Protein AF-A0A9Q0GHL1-F1 (afdb_monomer_lite)

Sequence (202 aa):
MAASASSRIIDLGGVCADTGGVSPEESLGACVACTYVVGKILGDRRPHISQIRSQMMGVWYIKGDFRITLKPNNISLYGFELEVDKRKVLKGTPWPVPNMYLCLKGWYPDMILSQDVAARKKRKVREEDIASPSQESARRFHTEIMNTMAVLITVLHDASPIHASAVHAFKMEVEARAQEKVSGNQGDGETGTPLLGSQTGE

Structure (mmCIF, N/CA/C/O backbone):
data_AF-A0A9Q0GHL1-F1
#
_entry.id   AF-A0A9Q0GHL1-F1
#
loop_
_atom_site.group_PDB
_atom_site.id
_atom_site.type_symbol
_atom_site.label_atom_id
_atom_site.label_alt_id
_atom_site.label_comp_id
_atom_site.label_asym_id
_atom_site.label_entity_id
_atom_site.label_seq_id
_atom_site.pdbx_PDB_ins_code
_atom_site.Cartn_x
_atom_site.Cartn_y
_atom_site.Cartn_z
_atom_site.occupancy
_atom_site.B_iso_or_equiv
_atom_site.auth_seq_id
_atom_site.auth_comp_id
_atom_site.auth_asym_id
_atom_site.auth_atom_id
_atom_site.pdbx_PDB_model_num
ATOM 1 N N . MET A 1 1 ? 41.676 8.322 9.230 1.00 39.41 1 MET A N 1
ATOM 2 C CA . MET A 1 1 ? 40.474 9.163 9.427 1.00 39.41 1 MET A CA 1
ATOM 3 C C . MET A 1 1 ? 39.257 8.317 9.077 1.00 39.41 1 MET A C 1
ATOM 5 O O . MET A 1 1 ? 39.011 8.085 7.904 1.00 39.41 1 MET A O 1
ATOM 9 N N . ALA A 1 2 ? 38.590 7.741 10.081 1.00 36.28 2 ALA A N 1
ATOM 10 C CA . ALA A 1 2 ? 37.484 6.804 9.884 1.00 36.28 2 ALA A CA 1
ATOM 11 C C . ALA A 1 2 ? 36.155 7.566 9.770 1.00 36.28 2 ALA A C 1
ATOM 13 O O . ALA A 1 2 ? 35.769 8.287 10.689 1.00 36.28 2 ALA A O 1
ATOM 14 N N . ALA A 1 3 ? 35.470 7.425 8.635 1.00 39.97 3 ALA A N 1
ATOM 15 C CA . ALA A 1 3 ? 34.156 8.009 8.410 1.00 39.97 3 ALA A CA 1
ATOM 16 C C . ALA A 1 3 ? 33.079 7.144 9.086 1.00 39.97 3 ALA A C 1
ATOM 18 O O . ALA A 1 3 ? 32.830 6.006 8.693 1.00 39.97 3 ALA A O 1
ATOM 19 N N . SER A 1 4 ? 32.451 7.707 10.117 1.00 39.34 4 SER A N 1
ATOM 20 C CA . SER A 1 4 ? 31.314 7.134 10.835 1.00 39.34 4 SER A CA 1
ATOM 21 C C . SER A 1 4 ? 30.112 6.967 9.896 1.00 39.34 4 SER A C 1
ATOM 23 O O . SER A 1 4 ? 29.575 7.940 9.358 1.00 39.34 4 SER A O 1
ATOM 25 N N . ALA A 1 5 ? 29.693 5.721 9.668 1.00 40.88 5 ALA A N 1
ATOM 26 C CA . ALA A 1 5 ? 28.523 5.389 8.867 1.00 40.88 5 ALA A CA 1
ATOM 27 C C . ALA A 1 5 ? 27.241 5.715 9.651 1.00 40.88 5 ALA A C 1
ATOM 29 O O . ALA A 1 5 ? 26.705 4.893 10.391 1.00 40.88 5 ALA A O 1
ATOM 30 N N . SER A 1 6 ? 26.745 6.937 9.457 1.00 38.91 6 SER A N 1
ATOM 31 C CA . SER A 1 6 ? 25.438 7.401 9.921 1.00 38.91 6 SER A CA 1
ATOM 32 C C . SER A 1 6 ? 24.325 6.528 9.324 1.00 38.91 6 SER A C 1
ATOM 34 O O . SER A 1 6 ? 23.978 6.625 8.142 1.00 38.91 6 SER A O 1
ATOM 36 N N . SER A 1 7 ? 23.788 5.629 10.149 1.00 34.31 7 SER A N 1
ATOM 37 C CA . SER A 1 7 ? 22.566 4.883 9.874 1.00 34.31 7 SER A CA 1
ATOM 38 C C . SER A 1 7 ? 21.399 5.867 9.964 1.00 34.31 7 SER A C 1
ATOM 40 O O . SER A 1 7 ? 20.933 6.192 11.053 1.00 34.31 7 SER A O 1
ATOM 42 N N . ARG A 1 8 ? 20.965 6.405 8.818 1.00 36.00 8 ARG A N 1
ATOM 43 C CA . ARG A 1 8 ? 19.772 7.256 8.730 1.00 36.00 8 ARG A CA 1
ATOM 44 C C . ARG A 1 8 ? 18.539 6.381 8.918 1.00 36.00 8 ARG A C 1
ATOM 46 O O . ARG A 1 8 ? 17.950 5.911 7.949 1.00 36.00 8 ARG A O 1
ATOM 53 N N . ILE A 1 9 ? 18.170 6.156 10.173 1.00 35.75 9 ILE A N 1
ATOM 54 C CA . ILE A 1 9 ? 16.783 5.872 10.528 1.00 35.75 9 ILE A CA 1
ATOM 55 C C . ILE A 1 9 ? 15.987 7.030 9.926 1.00 35.75 9 ILE A C 1
ATOM 57 O O . ILE A 1 9 ? 16.301 8.194 10.177 1.00 35.75 9 ILE A O 1
ATOM 61 N N . ILE A 1 10 ? 15.041 6.724 9.036 1.00 39.94 10 ILE A N 1
ATOM 62 C CA . ILE A 1 10 ? 14.074 7.720 8.584 1.00 39.94 10 ILE A CA 1
ATOM 63 C C . ILE A 1 10 ? 13.258 8.034 9.827 1.00 39.94 10 ILE A C 1
ATOM 65 O O . ILE A 1 10 ? 12.345 7.290 10.175 1.00 39.94 10 ILE A O 1
ATOM 69 N N . ASP A 1 11 ? 13.663 9.091 10.517 1.00 38.56 11 ASP A N 1
ATOM 70 C CA . ASP A 1 11 ? 12.912 9.679 11.601 1.00 38.56 11 ASP A CA 1
ATOM 71 C C . ASP A 1 11 ? 11.580 10.114 10.985 1.00 38.56 11 ASP A C 1
ATOM 73 O O . ASP A 1 11 ? 11.492 11.109 10.260 1.00 38.56 11 ASP A O 1
ATOM 77 N N . LEU A 1 12 ? 10.539 9.296 11.164 1.00 44.31 12 LEU A N 1
ATOM 78 C CA . LEU A 1 12 ? 9.159 9.669 10.866 1.00 44.31 12 LEU A CA 1
ATOM 79 C C . LEU A 1 12 ? 8.694 10.621 11.972 1.00 44.31 12 LEU A C 1
ATOM 81 O O . LEU A 1 12 ? 7.684 10.362 12.621 1.00 44.31 12 LEU A O 1
ATOM 85 N N . GLY A 1 13 ? 9.472 11.687 12.191 1.00 34.69 13 GLY A N 1
ATOM 86 C CA . GLY A 1 13 ? 9.270 12.739 13.171 1.00 34.69 13 GLY A CA 1
ATOM 87 C C . GLY A 1 13 ? 7.975 13.473 12.874 1.00 34.69 13 GLY A C 1
ATOM 88 O O . GLY A 1 13 ? 7.956 14.553 12.286 1.00 34.69 13 GLY A O 1
ATOM 89 N N . GLY A 1 14 ? 6.868 12.848 13.257 1.00 36.81 14 GLY A N 1
ATOM 90 C CA . GLY A 1 14 ? 5.601 13.503 13.471 1.00 36.81 14 GLY A CA 1
ATOM 91 C C . GLY A 1 14 ? 5.751 14.351 14.719 1.00 36.81 14 GLY A C 1
ATOM 92 O O . GLY A 1 14 ? 5.474 13.889 15.818 1.00 36.81 14 GLY A O 1
ATOM 93 N N . VAL A 1 15 ? 6.212 15.587 14.538 1.00 38.56 15 VAL A N 1
ATOM 94 C CA . VAL A 1 15 ? 5.948 16.662 15.490 1.00 38.56 15 VAL A CA 1
ATOM 95 C C . VAL A 1 15 ? 4.431 16.829 15.499 1.00 38.56 15 VAL A C 1
ATOM 97 O O . VAL A 1 15 ? 3.847 17.394 14.572 1.00 38.56 15 VAL A O 1
ATOM 100 N N . CYS A 1 16 ? 3.780 16.236 16.497 1.00 41.19 16 CYS A N 1
ATOM 101 C CA . CYS A 1 16 ? 2.401 16.548 16.823 1.00 41.19 16 CYS A CA 1
ATOM 102 C C . CYS A 1 16 ? 2.398 18.010 17.264 1.00 41.19 16 CYS A C 1
ATOM 104 O O . CYS A 1 16 ? 2.928 18.342 18.319 1.00 41.19 16 CYS A O 1
ATOM 106 N N . ALA A 1 17 ? 1.891 18.895 16.410 1.00 42.22 17 ALA A N 1
ATOM 107 C CA . ALA A 1 17 ? 1.571 20.242 16.838 1.00 42.22 17 ALA A CA 1
ATOM 108 C C . ALA A 1 17 ? 0.458 20.117 17.882 1.00 42.22 17 ALA A C 1
ATOM 110 O O . ALA A 1 17 ? -0.626 19.628 17.562 1.00 42.22 17 ALA A O 1
ATOM 111 N N . ASP A 1 18 ? 0.764 20.512 19.115 1.00 35.81 18 ASP A N 1
ATOM 112 C CA . ASP A 1 18 ? -0.185 20.660 20.211 1.00 35.81 18 ASP A CA 1
ATOM 113 C C . ASP A 1 18 ? -1.315 21.605 19.787 1.00 35.81 18 ASP A C 1
ATOM 115 O O . ASP A 1 18 ? -1.226 22.829 19.906 1.00 35.81 18 ASP A O 1
ATOM 119 N N . THR A 1 19 ? -2.410 21.053 19.275 1.00 45.91 19 THR A N 1
ATOM 120 C CA . THR A 1 19 ? -3.678 21.775 19.227 1.00 45.91 19 THR A CA 1
ATOM 121 C C . THR A 1 19 ? -4.309 21.696 20.610 1.00 45.91 19 THR A C 1
ATOM 123 O O . THR A 1 19 ? -4.942 20.708 20.964 1.00 45.91 19 THR A O 1
ATOM 126 N N . GLY A 1 20 ? -4.042 22.752 21.378 1.00 49.69 20 GLY A N 1
ATOM 127 C CA . GLY A 1 20 ? -4.686 23.221 22.604 1.00 49.69 20 GLY A CA 1
ATOM 128 C C . GLY A 1 20 ? -5.783 22.374 23.261 1.00 49.69 20 GLY A C 1
ATOM 129 O O . GLY A 1 20 ? -6.891 22.261 22.749 1.00 49.69 20 GLY A O 1
ATOM 130 N N . GLY A 1 21 ? -5.497 21.975 24.504 1.00 51.72 21 GLY A N 1
ATOM 131 C CA . GLY A 1 21 ? -6.424 22.126 25.628 1.00 51.72 21 GLY A CA 1
ATOM 132 C C . GLY A 1 21 ? -7.620 21.180 25.679 1.00 51.72 21 GLY A C 1
ATOM 133 O O . GLY A 1 21 ? -8.757 21.635 25.602 1.00 51.72 21 GLY A O 1
ATOM 134 N N . VAL A 1 22 ? -7.380 19.891 25.927 1.00 50.09 22 VAL A N 1
ATOM 135 C CA . VAL A 1 22 ? -8.410 18.989 26.465 1.00 50.09 22 VAL A CA 1
ATOM 136 C C . VAL A 1 22 ? -7.831 18.212 27.652 1.00 50.09 22 VAL A C 1
ATOM 138 O O . VAL A 1 22 ? -6.679 17.791 27.630 1.00 50.09 22 VAL A O 1
ATOM 141 N N . SER A 1 23 ? -8.646 18.126 28.703 1.00 50.12 23 SER A N 1
ATOM 142 C CA . SER A 1 23 ? -8.366 17.720 30.087 1.00 50.12 23 SER A CA 1
ATOM 143 C C . SER A 1 23 ? -7.479 16.470 30.268 1.00 50.12 23 SER A C 1
ATOM 145 O O . SER A 1 23 ? -7.721 15.465 29.595 1.00 50.12 23 SER A O 1
ATOM 147 N N . PRO A 1 24 ? -6.523 16.470 31.220 1.00 59.66 24 PRO A N 1
ATOM 148 C CA . PRO A 1 24 ? -5.679 15.321 31.525 1.00 59.66 24 PRO A CA 1
ATOM 149 C C . PRO A 1 24 ? -6.277 14.515 32.684 1.00 59.66 24 PRO A C 1
ATOM 151 O O . PRO A 1 24 ? -6.174 14.941 33.829 1.00 59.66 24 PRO A O 1
ATOM 154 N N . GLU A 1 25 ? -6.872 13.348 32.432 1.00 60.25 25 GLU A N 1
ATOM 155 C CA . GLU A 1 25 ? -7.056 12.386 33.536 1.00 60.25 25 GLU A CA 1
ATOM 156 C C . GLU A 1 25 ? -7.001 10.911 33.122 1.00 60.25 25 GLU A C 1
ATOM 158 O O . GLU A 1 25 ? -6.456 10.124 33.881 1.00 60.25 25 GLU A O 1
ATOM 163 N N . GLU A 1 26 ? -7.417 10.501 31.915 1.00 48.19 26 GLU A N 1
ATOM 164 C CA . GLU A 1 26 ? -7.397 9.062 31.557 1.00 48.19 26 GLU A CA 1
ATOM 165 C C . GLU A 1 26 ? -7.016 8.760 30.095 1.00 48.19 26 GLU A C 1
ATOM 167 O O . GLU A 1 26 ? -7.514 7.825 29.468 1.00 48.19 26 GLU A O 1
ATOM 172 N N . SER A 1 27 ? -6.088 9.521 29.508 1.00 48.78 27 SER A N 1
ATOM 173 C CA . SER A 1 27 ? -5.519 9.171 28.201 1.00 48.78 27 SER A CA 1
ATOM 174 C C . SER A 1 27 ? -4.376 8.167 28.372 1.00 48.78 27 SER A C 1
ATOM 176 O O . SER A 1 27 ? -3.200 8.537 28.365 1.00 48.78 27 SER A O 1
ATOM 178 N N . LEU A 1 28 ? -4.724 6.885 28.532 1.00 45.62 28 LEU A N 1
ATOM 179 C CA . LEU A 1 28 ? -3.817 5.763 28.273 1.00 45.62 28 LEU A CA 1
ATOM 180 C C . LEU A 1 28 ? -3.075 6.048 26.966 1.00 45.62 28 LEU A C 1
ATOM 182 O O . LEU A 1 28 ? -3.702 6.148 25.913 1.00 45.62 28 LEU A O 1
ATOM 186 N N . GLY A 1 29 ? -1.758 6.239 27.069 1.00 45.62 29 GLY A N 1
ATOM 187 C CA . GLY A 1 29 ? -0.884 6.661 25.984 1.00 45.62 29 GLY A CA 1
ATOM 188 C C . GLY A 1 29 ? -1.073 5.807 24.736 1.00 45.62 29 GLY A C 1
ATOM 189 O O . GLY A 1 29 ? -0.470 4.744 24.589 1.00 45.62 29 GLY A O 1
ATOM 190 N N . ALA A 1 30 ? -1.918 6.287 23.826 1.00 50.44 30 ALA A N 1
ATOM 191 C CA . ALA A 1 30 ? -2.104 5.700 22.519 1.00 50.44 30 ALA A CA 1
ATOM 192 C C . ALA A 1 30 ? -0.803 5.927 21.754 1.00 50.44 30 ALA A C 1
ATOM 194 O O . ALA A 1 30 ? -0.500 7.027 21.296 1.00 50.44 30 ALA A O 1
ATOM 195 N N . CYS A 1 31 ? 0.015 4.880 21.692 1.00 51.72 31 CYS A N 1
ATOM 196 C CA . CYS A 1 31 ? 1.285 4.900 20.994 1.00 51.72 31 CYS A CA 1
ATOM 197 C C . CYS A 1 31 ? 1.042 5.381 19.553 1.00 51.72 31 CYS A C 1
ATOM 199 O O . CYS A 1 31 ? 0.327 4.732 18.788 1.00 51.72 31 CYS A O 1
ATOM 201 N N . VAL A 1 32 ? 1.630 6.521 19.180 1.00 56.66 32 VAL A N 1
ATOM 202 C CA . VAL A 1 32 ? 1.482 7.175 17.861 1.00 56.66 32 VAL A CA 1
ATOM 203 C C . VAL A 1 32 ? 1.848 6.228 16.700 1.00 56.66 32 VAL A C 1
ATOM 205 O O . VAL A 1 32 ? 1.397 6.394 15.569 1.00 56.66 32 VAL A O 1
ATOM 208 N N . ALA A 1 33 ? 2.595 5.157 16.982 1.00 56.19 33 ALA A N 1
ATOM 209 C CA . ALA A 1 33 ? 2.898 4.081 16.042 1.00 56.19 33 ALA A CA 1
ATOM 210 C C . ALA A 1 33 ? 1.662 3.278 15.568 1.00 56.19 33 ALA A C 1
ATOM 212 O O . ALA A 1 33 ? 1.723 2.610 14.534 1.00 56.19 33 ALA A O 1
ATOM 213 N N . CYS A 1 34 ? 0.527 3.342 16.274 1.00 61.94 34 CYS A N 1
ATOM 214 C CA . CYS A 1 34 ? -0.634 2.488 16.019 1.00 61.94 34 CYS A CA 1
ATOM 215 C C . CYS A 1 34 ? -1.535 2.947 14.865 1.00 61.94 34 CYS A C 1
ATOM 217 O O . CYS A 1 34 ? -2.443 2.201 14.492 1.00 61.94 34 CYS A O 1
ATOM 219 N N . THR A 1 35 ? -1.313 4.109 14.248 1.00 85.44 35 THR A N 1
ATOM 220 C CA . THR A 1 35 ? -2.234 4.640 13.223 1.00 85.44 35 THR A CA 1
ATOM 221 C C . THR A 1 35 ? -1.738 4.511 11.785 1.00 85.44 35 THR A C 1
ATOM 223 O O . THR A 1 35 ? -2.442 4.896 10.851 1.00 85.44 35 THR A O 1
ATOM 226 N N . TYR A 1 36 ? -0.573 3.896 11.574 1.00 92.81 36 TYR A N 1
ATOM 227 C CA . TYR A 1 36 ? -0.019 3.712 10.236 1.00 92.81 36 TYR A CA 1
ATOM 228 C C . TYR A 1 36 ? -0.428 2.385 9.587 1.00 92.81 36 TYR A C 1
ATOM 230 O O . TYR A 1 36 ? -0.638 1.351 10.239 1.00 92.81 36 TYR A O 1
ATOM 238 N N . VAL A 1 37 ? -0.533 2.434 8.262 1.00 94.75 37 VAL A N 1
ATOM 239 C CA . VAL A 1 37 ? -0.845 1.321 7.366 1.00 94.75 37 VAL A CA 1
ATOM 240 C C . VAL A 1 37 ? 0.073 1.408 6.152 1.00 94.75 37 VAL A C 1
ATOM 242 O O . VAL A 1 37 ? 0.242 2.477 5.568 1.00 94.75 37 VAL A O 1
ATOM 245 N N . VAL A 1 38 ? 0.656 0.283 5.747 1.00 95.00 38 VAL A N 1
ATOM 246 C CA . VAL A 1 38 ? 1.433 0.186 4.507 1.00 95.00 38 VAL A CA 1
ATOM 247 C C . VAL A 1 38 ? 0.532 -0.326 3.398 1.00 95.00 38 VAL A C 1
ATOM 249 O O . VAL A 1 38 ? -0.133 -1.347 3.553 1.00 95.00 38 VAL A O 1
ATOM 252 N N . GLY A 1 39 ? 0.544 0.358 2.262 1.00 95.19 39 GLY A N 1
ATOM 253 C CA . GLY A 1 39 ? -0.088 -0.086 1.034 1.00 95.19 39 GLY A CA 1
ATOM 254 C C . GLY A 1 39 ? 0.915 -0.464 -0.041 1.00 95.19 39 GLY A C 1
ATOM 255 O O . GLY A 1 39 ? 1.903 0.239 -0.258 1.00 95.19 39 GLY A O 1
ATOM 256 N N . LYS A 1 40 ? 0.632 -1.551 -0.754 1.00 94.94 40 LYS A N 1
ATOM 257 C CA . LYS A 1 40 ? 1.305 -1.924 -1.996 1.00 94.94 40 LYS A CA 1
ATOM 258 C C . LYS A 1 40 ? 0.315 -1.802 -3.145 1.00 94.94 40 LYS A C 1
ATOM 260 O O . LYS A 1 40 ? -0.769 -2.380 -3.100 1.00 94.94 40 LYS A O 1
ATOM 265 N N . ILE A 1 41 ? 0.712 -1.052 -4.163 1.00 94.62 41 ILE A N 1
ATOM 266 C CA . ILE A 1 41 ? -0.082 -0.842 -5.368 1.00 94.62 41 ILE A CA 1
ATOM 267 C C . ILE A 1 41 ? 0.330 -1.905 -6.381 1.00 94.62 41 ILE A C 1
ATOM 269 O O . ILE A 1 41 ? 1.508 -2.042 -6.718 1.00 94.62 41 ILE A O 1
ATOM 273 N N . LEU A 1 42 ? -0.648 -2.687 -6.819 1.00 94.56 42 LEU A N 1
ATOM 274 C CA . LEU A 1 42 ? -0.508 -3.720 -7.830 1.00 94.56 42 LEU A CA 1
ATOM 275 C C . LEU A 1 42 ? -0.926 -3.127 -9.176 1.00 94.56 42 LEU A C 1
ATOM 277 O O . LEU A 1 42 ? -2.108 -2.881 -9.420 1.00 94.56 42 LEU A O 1
ATOM 281 N N . GLY A 1 43 ? 0.070 -2.859 -10.014 1.00 92.44 43 GLY A N 1
ATOM 282 C CA . GLY A 1 43 ? -0.083 -2.330 -11.363 1.00 92.44 43 GLY A CA 1
ATOM 283 C C . GLY A 1 43 ? 1.241 -1.796 -11.906 1.00 92.44 43 GLY A C 1
ATOM 284 O O . GLY A 1 43 ? 2.171 -1.526 -11.141 1.00 92.44 43 GLY A O 1
ATOM 285 N N . ASP A 1 44 ? 1.310 -1.632 -13.226 1.00 88.69 44 ASP A N 1
ATOM 286 C CA . ASP A 1 44 ? 2.537 -1.213 -13.920 1.00 88.69 44 ASP A CA 1
ATOM 287 C C . ASP A 1 44 ? 2.771 0.299 -13.852 1.00 88.69 44 ASP A C 1
ATOM 289 O O . ASP A 1 44 ? 3.891 0.787 -14.012 1.00 88.69 44 ASP A O 1
ATOM 293 N N . ARG A 1 45 ? 1.708 1.070 -13.607 1.00 89.06 45 ARG A N 1
ATOM 294 C CA . ARG A 1 45 ? 1.763 2.532 -13.575 1.00 89.06 45 ARG A CA 1
ATOM 295 C C . ARG A 1 45 ? 1.963 3.042 -12.158 1.00 89.06 45 ARG A C 1
ATOM 297 O O . ARG A 1 45 ? 1.428 2.497 -11.198 1.00 89.06 45 ARG A O 1
ATOM 304 N N . ARG A 1 46 ? 2.694 4.152 -12.040 1.00 88.06 46 ARG A N 1
ATOM 305 C CA . ARG A 1 46 ? 2.838 4.882 -10.781 1.00 88.06 46 ARG A CA 1
ATOM 306 C C . ARG A 1 46 ? 1.643 5.831 -10.612 1.00 88.06 46 ARG A C 1
ATOM 308 O O . ARG A 1 46 ? 1.524 6.775 -11.393 1.00 88.06 46 ARG A O 1
ATOM 315 N N . PRO A 1 47 ? 0.762 5.614 -9.627 1.00 87.88 47 PRO A N 1
ATOM 316 C CA . PRO A 1 47 ? -0.394 6.480 -9.428 1.00 87.88 47 PRO A CA 1
ATOM 317 C C . PRO A 1 47 ? -0.005 7.861 -8.903 1.00 87.88 47 PRO A C 1
ATOM 319 O O . PRO A 1 47 ? 0.933 8.017 -8.116 1.00 87.88 47 PRO A O 1
ATOM 322 N N . HIS A 1 48 ? -0.783 8.865 -9.303 1.00 91.62 48 HIS A N 1
ATOM 323 C CA . HIS A 1 48 ? -0.654 10.224 -8.797 1.00 91.62 48 HIS A CA 1
ATOM 324 C C . HIS A 1 48 ? -1.288 10.337 -7.400 1.00 91.62 48 HIS A C 1
ATOM 326 O O . HIS A 1 48 ? -2.421 9.899 -7.195 1.00 91.62 48 HIS A O 1
ATOM 332 N N . ILE A 1 49 ? -0.598 10.965 -6.439 1.00 91.69 49 ILE A N 1
ATOM 333 C CA . ILE A 1 49 ? -1.058 11.063 -5.035 1.00 91.69 49 ILE A CA 1
ATOM 334 C C . ILE A 1 49 ? -2.455 11.671 -4.944 1.00 91.69 49 ILE A C 1
ATOM 336 O O . ILE A 1 49 ? -3.310 11.138 -4.243 1.00 91.69 49 ILE A O 1
ATOM 340 N N . SER A 1 50 ? -2.702 12.757 -5.681 1.00 91.94 50 SER A N 1
ATOM 341 C CA . SER A 1 50 ? -3.995 13.446 -5.660 1.00 91.94 50 SER A CA 1
ATOM 342 C C . SER A 1 50 ? -5.143 12.550 -6.128 1.00 91.94 50 SER A C 1
ATOM 344 O O . SER A 1 50 ? -6.239 12.644 -5.585 1.00 91.94 50 SER A O 1
ATOM 346 N N . GLN A 1 51 ? -4.888 11.645 -7.083 1.00 90.31 51 GLN A N 1
ATOM 347 C CA . GLN A 1 51 ? -5.897 10.700 -7.567 1.00 90.31 51 GLN A CA 1
ATOM 348 C C . GLN A 1 51 ? -6.218 9.650 -6.504 1.00 90.31 51 GLN A C 1
ATOM 350 O O . GLN A 1 51 ? -7.390 9.424 -6.218 1.00 90.31 51 GLN A O 1
ATOM 355 N N . ILE A 1 52 ? -5.191 9.070 -5.868 1.00 92.25 52 ILE A N 1
ATOM 356 C CA . ILE A 1 52 ? -5.388 8.132 -4.754 1.00 92.25 52 ILE A CA 1
ATOM 357 C C . ILE A 1 52 ? -6.159 8.826 -3.634 1.00 92.25 52 ILE A C 1
ATOM 359 O O . ILE A 1 52 ? -7.156 8.293 -3.168 1.00 92.25 52 ILE A O 1
ATOM 363 N N . ARG A 1 53 ? -5.733 10.023 -3.212 1.00 92.88 53 ARG A N 1
ATOM 364 C CA . ARG A 1 53 ? -6.381 10.753 -2.115 1.00 92.88 53 ARG A CA 1
ATOM 365 C C . ARG A 1 53 ? -7.856 11.009 -2.418 1.00 92.88 53 ARG A C 1
ATOM 367 O O . ARG A 1 53 ? -8.699 10.647 -1.606 1.00 92.88 53 ARG A O 1
ATOM 374 N N . SER A 1 54 ? -8.162 11.575 -3.587 1.00 91.62 54 SER A N 1
ATOM 375 C CA . SER A 1 54 ? -9.536 11.898 -3.988 1.00 91.62 54 SER A CA 1
ATOM 376 C C . SER A 1 54 ? -10.431 10.656 -4.042 1.00 91.62 54 SER A C 1
ATOM 378 O O . SER A 1 54 ? -11.532 10.669 -3.497 1.00 91.62 54 SER A O 1
ATOM 380 N N . GLN A 1 55 ? -9.945 9.557 -4.622 1.00 89.94 55 GLN A N 1
ATOM 381 C CA . GLN A 1 55 ? -10.722 8.320 -4.716 1.00 89.94 55 GLN A CA 1
ATOM 382 C C . GLN A 1 55 ? -10.904 7.643 -3.363 1.00 89.94 55 GLN A C 1
ATOM 384 O O . GLN A 1 55 ? -12.012 7.241 -3.021 1.00 89.94 55 GLN A O 1
ATOM 389 N N . MET A 1 56 ? -9.835 7.533 -2.574 1.00 91.81 56 MET A N 1
ATOM 390 C CA . MET A 1 56 ? -9.900 6.874 -1.274 1.00 91.81 56 MET A CA 1
ATOM 391 C C . MET A 1 56 ? -10.786 7.654 -0.296 1.00 91.81 56 MET A C 1
ATOM 393 O O . MET A 1 56 ? -11.498 7.029 0.480 1.00 91.81 56 MET A O 1
ATOM 397 N N . MET A 1 57 ? -10.834 8.991 -0.372 1.00 90.69 57 MET A N 1
ATOM 398 C CA . MET A 1 57 ? -11.799 9.783 0.405 1.00 90.69 57 MET A CA 1
ATOM 399 C C . MET A 1 57 ? -13.251 9.403 0.08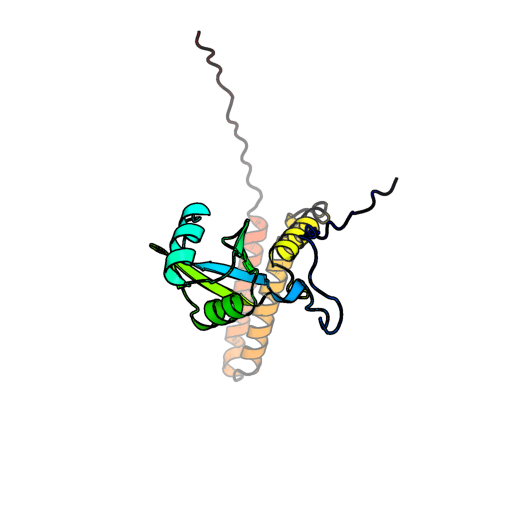8 1.00 90.69 57 MET A C 1
ATOM 401 O O . MET A 1 57 ? -14.049 9.239 1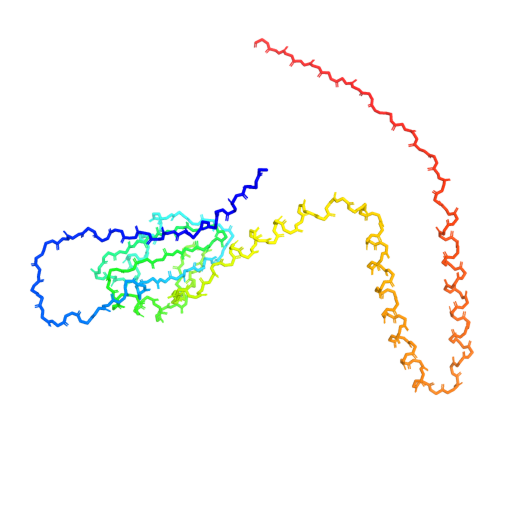.010 1.00 90.69 57 MET A O 1
ATOM 405 N N . GLY A 1 58 ? -13.584 9.218 -1.194 1.00 90.31 58 GLY A N 1
ATOM 406 C CA . GLY A 1 58 ? -14.931 8.819 -1.611 1.00 90.31 58 GLY A CA 1
ATOM 407 C C . GLY A 1 58 ? -15.277 7.371 -1.253 1.00 90.31 58 GLY A C 1
ATOM 408 O O . GLY A 1 58 ? -16.410 7.088 -0.881 1.00 90.31 58 GLY A O 1
ATOM 409 N N . VAL A 1 59 ? -14.306 6.459 -1.338 1.00 93.56 59 VAL A N 1
ATOM 410 C CA . VAL A 1 59 ? -14.534 5.017 -1.147 1.00 93.56 59 VAL A CA 1
ATOM 411 C C . VAL A 1 59 ? -14.488 4.608 0.327 1.00 93.56 59 VAL A C 1
ATOM 413 O O . VAL A 1 59 ? -15.275 3.774 0.769 1.00 93.56 59 VAL A O 1
ATOM 416 N N . TRP A 1 60 ? -13.566 5.163 1.113 1.00 95.00 60 TRP A N 1
ATOM 417 C CA . TRP A 1 60 ? -13.372 4.740 2.501 1.00 95.00 60 TRP A CA 1
ATOM 418 C C . TRP A 1 60 ? -14.362 5.384 3.470 1.00 95.00 60 TRP A C 1
ATOM 420 O O . TRP A 1 60 ? -14.592 4.831 4.552 1.00 95.00 60 TRP A O 1
ATOM 430 N N . TYR A 1 61 ? -14.981 6.511 3.093 1.00 94.19 61 TYR A N 1
ATOM 431 C CA . TYR A 1 61 ? -15.857 7.307 3.961 1.00 94.19 61 TYR A CA 1
ATOM 432 C C . TYR A 1 61 ? -15.226 7.489 5.353 1.00 94.19 61 TYR A C 1
ATOM 434 O O . TYR A 1 61 ? -15.788 7.048 6.364 1.00 94.19 61 TYR A O 1
ATOM 442 N N . ILE A 1 62 ? -13.995 8.003 5.366 1.00 94.00 62 ILE A N 1
ATOM 443 C CA . ILE A 1 62 ? -13.237 8.295 6.587 1.00 94.00 62 ILE A CA 1
ATOM 444 C C . ILE A 1 62 ? -13.859 9.483 7.321 1.00 94.00 62 ILE A C 1
ATOM 446 O O . ILE A 1 62 ? -14.447 10.361 6.688 1.00 94.00 62 ILE A O 1
ATOM 450 N N . LYS A 1 63 ? -13.754 9.491 8.650 1.00 93.38 63 LYS A N 1
ATOM 451 C CA . LYS A 1 63 ? -14.258 10.587 9.485 1.00 93.38 63 LYS A CA 1
ATOM 452 C C . LYS A 1 63 ? -13.178 11.625 9.780 1.00 93.38 63 LYS A C 1
ATOM 454 O O . LYS A 1 63 ? -13.494 12.808 9.816 1.00 93.38 63 LYS A O 1
ATOM 459 N N . GLY A 1 64 ? -11.946 11.177 10.013 1.00 91.19 64 GLY A N 1
ATOM 460 C CA . GLY A 1 64 ? -10.790 12.043 10.251 1.00 91.19 64 GLY A CA 1
ATOM 461 C C . GLY A 1 64 ? -10.002 12.347 8.979 1.00 91.19 64 GLY A C 1
ATOM 462 O O . GLY A 1 64 ? -10.322 11.850 7.893 1.00 91.19 64 GLY A O 1
ATOM 463 N N . ASP A 1 65 ? -8.936 13.135 9.120 1.00 90.31 65 ASP A N 1
ATOM 464 C CA . ASP A 1 65 ? -7.965 13.314 8.044 1.00 90.31 65 ASP A CA 1
ATOM 465 C C . ASP A 1 65 ? -6.984 12.127 7.989 1.00 90.31 65 ASP A C 1
ATOM 467 O O . ASP A 1 65 ? -6.839 11.310 8.909 1.00 90.31 65 ASP A O 1
ATOM 471 N N . PHE A 1 66 ? -6.294 12.007 6.863 1.00 93.38 66 PHE A N 1
ATOM 472 C CA . PHE A 1 66 ? -5.236 11.030 6.676 1.00 93.38 66 PHE A CA 1
ATOM 473 C C . PHE A 1 66 ? -4.136 11.582 5.774 1.00 93.38 66 PHE A C 1
ATOM 475 O O . PHE A 1 66 ? -4.355 12.397 4.873 1.00 93.38 66 PHE A O 1
ATOM 482 N N . ARG A 1 67 ? -2.915 11.104 5.993 1.00 93.06 67 ARG A N 1
ATOM 483 C CA . ARG A 1 67 ? -1.722 11.496 5.239 1.00 93.06 67 ARG A CA 1
ATOM 484 C C . ARG A 1 67 ? -1.251 10.334 4.380 1.00 93.06 67 ARG A C 1
ATOM 486 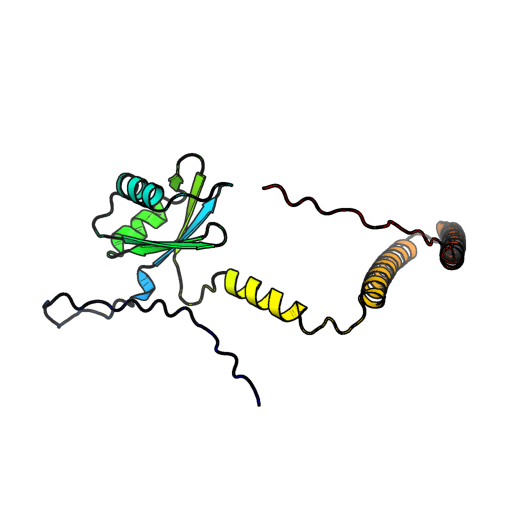O O . ARG A 1 67 ? -1.230 9.195 4.835 1.00 93.06 67 ARG A O 1
ATOM 493 N N . ILE A 1 68 ? -0.844 10.633 3.148 1.00 94.88 68 ILE A N 1
ATOM 494 C CA . ILE A 1 68 ? -0.279 9.651 2.217 1.00 94.88 68 ILE A CA 1
ATOM 495 C C . ILE A 1 68 ? 1.173 10.029 1.948 1.00 94.88 68 ILE A C 1
ATOM 497 O O . ILE A 1 68 ? 1.462 11.139 1.509 1.00 94.88 68 ILE A O 1
ATOM 501 N N . THR A 1 69 ? 2.092 9.095 2.165 1.00 92.19 69 THR A N 1
ATOM 502 C CA . THR A 1 69 ? 3.500 9.238 1.792 1.00 92.19 69 THR A CA 1
ATOM 503 C C . THR A 1 69 ? 3.860 8.154 0.789 1.00 92.19 69 THR A C 1
ATOM 505 O O . THR A 1 69 ? 3.897 6.971 1.128 1.00 92.19 69 THR A O 1
ATOM 508 N N . LEU A 1 70 ? 4.144 8.539 -0.457 1.00 91.06 70 LEU A N 1
ATOM 509 C CA . LEU A 1 70 ? 4.645 7.589 -1.448 1.00 91.06 70 LEU A CA 1
ATOM 510 C C . LEU A 1 70 ? 6.103 7.240 -1.171 1.00 91.06 70 LEU A C 1
ATOM 512 O O . LEU A 1 70 ? 6.939 8.105 -0.909 1.00 91.06 70 LEU A O 1
ATOM 516 N N . LYS A 1 71 ? 6.409 5.955 -1.299 1.00 90.31 71 LYS A N 1
ATOM 517 C CA . LYS A 1 71 ? 7.760 5.411 -1.310 1.00 90.31 71 LYS A CA 1
ATOM 518 C C . LYS A 1 71 ? 8.049 4.831 -2.706 1.00 90.31 71 LYS A C 1
ATOM 520 O O . LYS A 1 71 ? 7.138 4.685 -3.526 1.00 90.31 71 LYS A O 1
ATOM 525 N N . PRO A 1 72 ? 9.317 4.531 -3.027 1.00 86.69 72 PRO A N 1
ATOM 526 C CA . PRO A 1 72 ? 9.659 3.799 -4.246 1.00 86.69 72 PRO A CA 1
ATOM 527 C C . PRO A 1 72 ? 8.951 2.430 -4.336 1.00 86.69 72 PRO A C 1
ATOM 529 O O . PRO A 1 72 ? 8.375 1.947 -3.360 1.00 86.69 72 PRO A O 1
ATOM 532 N N . ASN A 1 73 ? 9.017 1.779 -5.499 1.00 87.94 73 ASN A N 1
ATOM 533 C CA . ASN A 1 73 ? 8.509 0.415 -5.726 1.00 87.94 73 ASN A CA 1
ATOM 534 C C . ASN A 1 73 ? 7.003 0.237 -5.457 1.00 87.94 73 ASN A C 1
ATOM 536 O O . ASN A 1 73 ? 6.586 -0.811 -4.966 1.00 87.94 73 ASN A O 1
ATOM 540 N N . ASN A 1 74 ? 6.194 1.259 -5.757 1.00 91.19 74 ASN A N 1
ATOM 541 C CA . ASN A 1 74 ? 4.736 1.221 -5.592 1.00 91.19 74 ASN A CA 1
ATOM 542 C C . ASN A 1 74 ? 4.286 0.924 -4.147 1.00 91.19 74 ASN A C 1
ATOM 544 O O . ASN A 1 74 ? 3.201 0.389 -3.915 1.00 91.19 74 ASN A O 1
ATOM 548 N N . ILE A 1 75 ? 5.124 1.283 -3.169 1.00 92.31 75 ILE A N 1
ATOM 549 C CA . ILE A 1 75 ? 4.798 1.232 -1.745 1.00 92.31 75 ILE A CA 1
ATOM 550 C C . ILE A 1 75 ? 4.315 2.615 -1.309 1.00 92.31 75 ILE A C 1
ATOM 552 O O . ILE A 1 75 ? 4.849 3.646 -1.713 1.00 92.31 75 ILE A O 1
ATOM 556 N N . SER A 1 76 ? 3.305 2.643 -0.458 1.00 93.19 76 SER A N 1
ATOM 557 C CA . SER A 1 76 ? 2.702 3.852 0.093 1.00 93.19 76 SER A CA 1
ATOM 558 C C . SER A 1 76 ? 2.478 3.666 1.589 1.00 93.19 76 SER A C 1
ATOM 560 O O . SER A 1 76 ? 2.196 2.561 2.045 1.00 93.19 76 SER A O 1
ATOM 562 N N . LEU A 1 77 ? 2.659 4.728 2.366 1.00 93.50 77 LEU A N 1
ATOM 563 C CA . LEU A 1 77 ? 2.370 4.753 3.794 1.00 93.50 77 LEU A CA 1
ATOM 564 C C . LEU A 1 77 ? 1.166 5.663 4.022 1.00 93.50 77 LEU A C 1
ATOM 566 O O . LEU A 1 77 ? 1.142 6.790 3.524 1.00 93.50 77 LEU A O 1
ATOM 570 N N . TYR A 1 78 ? 0.188 5.167 4.766 1.00 95.25 78 TYR A N 1
ATOM 571 C CA . TYR A 1 78 ? -1.031 5.876 5.125 1.00 95.25 78 TYR A CA 1
ATOM 572 C C . TYR A 1 78 ? -1.033 6.091 6.633 1.00 95.25 78 TYR A C 1
ATOM 574 O O . TYR A 1 78 ? -0.993 5.119 7.386 1.00 95.25 78 TYR A O 1
ATOM 582 N N . GLY A 1 79 ? -1.043 7.348 7.066 1.00 94.25 79 GLY A N 1
ATOM 583 C CA . GLY A 1 79 ? -1.217 7.723 8.468 1.00 94.25 79 GLY A CA 1
ATOM 584 C C . GLY A 1 79 ? -2.643 8.196 8.689 1.00 94.25 79 GLY A C 1
ATOM 585 O O . GLY A 1 79 ? -3.064 9.143 8.030 1.00 94.25 79 GLY A O 1
ATOM 586 N N . PHE A 1 80 ? -3.376 7.533 9.577 1.00 94.19 80 PHE A N 1
ATOM 587 C CA . PHE A 1 80 ? -4.743 7.909 9.932 1.00 94.19 80 PHE A CA 1
ATOM 588 C C . PHE A 1 80 ? -4.751 8.742 11.213 1.00 94.19 80 PHE A C 1
ATOM 590 O O . PHE A 1 80 ? -3.968 8.488 12.124 1.00 94.19 80 PHE A O 1
ATOM 597 N N . GLU A 1 81 ? -5.650 9.717 11.297 1.00 91.81 81 GLU A N 1
ATOM 598 C CA . GLU A 1 81 ? -5.908 10.429 12.551 1.00 91.81 81 GLU A CA 1
ATOM 599 C C . GLU A 1 81 ? -6.676 9.542 13.543 1.00 91.81 81 GLU A C 1
ATOM 601 O O . GLU A 1 81 ? -6.330 9.463 14.719 1.00 91.81 81 GLU A O 1
ATOM 606 N N . LEU A 1 82 ? -7.678 8.804 13.052 1.00 91.44 82 LEU A N 1
ATOM 607 C CA . LEU A 1 82 ? -8.555 7.972 13.872 1.00 91.44 82 LEU A CA 1
ATOM 608 C C . LEU A 1 82 ? -8.312 6.474 13.643 1.00 91.44 82 LEU A C 1
ATOM 610 O O . LEU A 1 82 ? -8.328 5.975 12.514 1.00 91.44 82 LEU A O 1
ATOM 614 N N . GLU A 1 83 ? -8.184 5.706 14.727 1.00 91.62 83 GLU A N 1
ATOM 615 C CA . GLU A 1 83 ? -7.991 4.249 14.650 1.00 91.62 83 GLU A CA 1
ATOM 616 C C . GLU A 1 83 ? -9.209 3.523 14.043 1.00 91.62 83 GLU A C 1
ATOM 618 O O . GLU A 1 83 ? -9.072 2.505 13.357 1.00 91.62 83 GLU A O 1
ATOM 623 N N . VAL A 1 84 ? -10.419 4.059 14.251 1.00 93.50 84 VAL A N 1
ATOM 624 C CA . VAL A 1 84 ? -11.653 3.511 13.665 1.00 93.50 84 VAL A CA 1
ATOM 625 C C . VAL A 1 84 ? -11.608 3.512 12.137 1.00 93.50 84 VAL A C 1
ATOM 627 O O . VAL A 1 84 ? -12.023 2.528 11.520 1.00 93.50 84 VAL A O 1
ATOM 630 N N . ASP A 1 85 ? -11.029 4.555 11.540 1.00 95.00 85 ASP A N 1
ATOM 631 C CA . ASP A 1 85 ? -10.870 4.676 10.093 1.00 95.00 85 ASP A CA 1
ATOM 632 C C . ASP A 1 85 ? -9.822 3.682 9.591 1.00 95.00 85 ASP A C 1
ATOM 634 O O . ASP A 1 85 ? -10.099 2.917 8.666 1.00 95.00 85 ASP A O 1
ATOM 638 N N . LYS A 1 86 ? -8.674 3.570 10.276 1.00 94.88 86 LYS A N 1
ATOM 639 C CA . LYS A 1 86 ? -7.661 2.538 9.987 1.00 94.88 86 LYS A CA 1
ATOM 640 C C . LYS A 1 86 ? -8.271 1.132 9.958 1.00 94.88 86 LYS A C 1
ATOM 642 O O . LYS A 1 86 ? -8.052 0.380 9.005 1.00 94.88 86 LYS A O 1
ATOM 647 N N . ARG A 1 87 ? -9.030 0.751 10.993 1.00 94.62 87 ARG A N 1
ATOM 648 C CA . ARG A 1 87 ? -9.640 -0.590 11.085 1.00 94.62 87 ARG A CA 1
ATOM 649 C C . ARG A 1 87 ? -10.642 -0.836 9.964 1.00 94.62 87 ARG A C 1
ATOM 651 O O . ARG A 1 87 ? -10.669 -1.930 9.405 1.00 94.62 87 ARG A O 1
ATOM 658 N N . LYS A 1 88 ? -11.448 0.169 9.620 1.00 95.44 88 LYS A N 1
ATOM 659 C CA . LYS A 1 88 ? -12.406 0.097 8.511 1.00 95.44 88 LYS A CA 1
ATOM 660 C C . LYS A 1 88 ? -11.694 -0.110 7.174 1.00 95.44 88 LYS A C 1
ATOM 662 O O . LYS A 1 88 ? -12.051 -1.011 6.420 1.00 95.44 88 LYS A O 1
ATOM 667 N N . VAL A 1 89 ? -10.651 0.676 6.924 1.00 95.81 89 VAL A N 1
ATOM 668 C CA . VAL A 1 89 ? -9.865 0.616 5.691 1.00 95.81 89 VAL A CA 1
ATOM 669 C C . VAL A 1 89 ? -9.149 -0.729 5.538 1.00 95.81 89 VAL A C 1
ATOM 671 O O . VAL A 1 89 ? -9.122 -1.288 4.444 1.00 95.81 89 VAL A O 1
ATOM 674 N N . LEU A 1 90 ? -8.616 -1.303 6.619 1.00 95.88 90 LEU A N 1
ATOM 675 C CA . LEU A 1 90 ? -7.964 -2.618 6.574 1.00 95.88 90 LEU A CA 1
ATOM 676 C C . LEU A 1 90 ? -8.938 -3.770 6.271 1.00 95.88 90 LEU A C 1
ATOM 678 O O . LEU A 1 90 ? -8.569 -4.702 5.557 1.00 95.88 90 LEU A O 1
ATOM 682 N N . LYS A 1 91 ? -10.183 -3.699 6.763 1.00 95.56 91 LYS A N 1
ATOM 683 C CA . LYS A 1 91 ? -11.205 -4.739 6.541 1.00 95.56 91 LYS A CA 1
ATOM 684 C C . LYS A 1 91 ? -11.667 -4.851 5.087 1.00 95.56 91 LYS A C 1
ATOM 686 O O . LYS A 1 91 ? -12.065 -5.934 4.682 1.00 95.56 91 LYS A O 1
ATOM 691 N N . GLY A 1 92 ? -11.627 -3.761 4.321 1.00 92.75 92 GLY A N 1
ATOM 692 C CA . GLY A 1 92 ? -12.079 -3.750 2.923 1.00 92.75 92 GLY A CA 1
ATOM 693 C C . GLY A 1 92 ? -10.988 -4.045 1.892 1.00 92.75 92 GLY A C 1
ATOM 694 O O . GLY A 1 92 ? -11.192 -3.805 0.709 1.00 92.75 92 GLY A O 1
ATOM 695 N N . THR A 1 93 ? -9.814 -4.516 2.315 1.00 90.12 93 THR A N 1
ATOM 696 C CA . THR A 1 93 ? -8.724 -4.832 1.384 1.00 90.12 93 THR A CA 1
ATOM 697 C C . THR A 1 93 ? -9.028 -6.098 0.570 1.00 90.12 93 THR A C 1
ATOM 699 O O . THR A 1 93 ? -9.520 -7.070 1.143 1.00 90.12 93 THR A O 1
ATOM 702 N N . PRO A 1 94 ? -8.699 -6.144 -0.739 1.00 95.06 94 PRO A N 1
ATOM 703 C CA . PRO A 1 94 ? -8.046 -5.114 -1.560 1.00 95.06 94 PRO A CA 1
ATOM 704 C C . PRO A 1 94 ? -9.004 -4.024 -2.079 1.00 95.06 94 PRO A C 1
ATOM 706 O O . PRO A 1 94 ? -10.155 -4.296 -2.402 1.00 95.06 94 PRO A O 1
ATOM 709 N N . TRP A 1 95 ? -8.500 -2.795 -2.238 1.00 95.56 95 TRP A N 1
ATOM 710 C CA . TRP A 1 95 ? -9.284 -1.664 -2.751 1.00 95.56 95 TRP A CA 1
ATOM 711 C C . TRP A 1 95 ? -9.056 -1.442 -4.252 1.00 95.56 95 TRP A C 1
ATOM 713 O O . TRP A 1 95 ? -7.897 -1.388 -4.681 1.00 95.56 95 TRP A O 1
ATOM 723 N N . PRO A 1 96 ? -10.118 -1.272 -5.060 1.00 93.50 96 PRO A N 1
ATOM 724 C CA . PRO A 1 96 ? -9.973 -0.951 -6.472 1.00 93.50 96 PRO A CA 1
ATOM 725 C C . PRO A 1 96 ? -9.510 0.500 -6.657 1.00 93.50 96 PRO A C 1
ATOM 727 O O . PRO A 1 96 ? -10.046 1.431 -6.057 1.00 93.50 96 PRO A O 1
ATOM 730 N N . VAL A 1 97 ? -8.519 0.686 -7.523 1.00 91.94 97 VAL A N 1
ATOM 731 C CA . VAL A 1 97 ? -8.051 1.979 -8.045 1.00 91.94 97 VAL A CA 1
ATOM 732 C C . VAL A 1 97 ? -8.150 1.877 -9.576 1.00 91.94 97 VAL A C 1
ATOM 734 O O . VAL A 1 97 ? -7.999 0.780 -10.104 1.00 91.94 97 VAL A O 1
ATOM 737 N N . PRO A 1 98 ? -8.422 2.937 -10.356 1.00 89.94 98 PRO A N 1
ATOM 738 C CA . PRO A 1 98 ? -8.538 2.810 -11.806 1.00 89.94 98 PRO A CA 1
ATOM 739 C C . PRO A 1 98 ? -7.324 2.116 -12.430 1.00 89.94 98 PRO A C 1
ATOM 741 O O . PRO A 1 98 ? -6.203 2.625 -12.372 1.00 89.94 98 PRO A O 1
ATOM 744 N N . ASN A 1 99 ? -7.579 0.948 -13.029 1.00 92.38 99 ASN A N 1
ATOM 745 C CA . ASN A 1 99 ? -6.596 0.046 -13.639 1.00 92.38 99 ASN A CA 1
ATOM 746 C C . ASN A 1 99 ? -5.559 -0.566 -12.674 1.00 92.38 99 ASN A C 1
ATOM 748 O O . ASN A 1 99 ? -4.516 -1.032 -13.126 1.00 92.38 99 ASN A O 1
ATOM 752 N N . MET A 1 100 ? -5.797 -0.536 -11.359 1.00 94.75 100 MET A N 1
ATOM 753 C CA . MET A 1 100 ? -4.853 -0.988 -10.330 1.00 94.75 100 MET A CA 1
ATOM 754 C C . MET A 1 100 ? -5.583 -1.543 -9.096 1.00 94.75 100 MET A C 1
ATOM 756 O O . MET A 1 100 ? -6.761 -1.280 -8.868 1.00 94.75 100 MET A O 1
ATOM 760 N N . TYR A 1 101 ? -4.861 -2.261 -8.240 1.00 95.06 101 TYR A N 1
ATOM 761 C CA . TYR A 1 101 ? -5.374 -2.677 -6.931 1.00 95.06 101 TYR A CA 1
ATOM 762 C C . TYR A 1 101 ? -4.471 -2.180 -5.808 1.00 95.06 101 TYR A C 1
ATOM 764 O O . TYR A 1 101 ? -3.246 -2.208 -5.920 1.00 95.06 101 TYR A O 1
ATOM 772 N N . LEU A 1 102 ? -5.071 -1.735 -4.708 1.00 95.75 102 LEU A N 1
ATOM 773 C CA . LEU A 1 102 ? -4.369 -1.301 -3.508 1.00 95.75 102 LEU A CA 1
ATOM 774 C C . LEU A 1 102 ? -4.552 -2.342 -2.398 1.00 95.75 102 LEU A C 1
ATOM 776 O O . LEU A 1 102 ? -5.633 -2.490 -1.825 1.00 95.75 102 LEU A O 1
ATOM 780 N N . CYS A 1 103 ? -3.473 -3.048 -2.070 1.00 96.38 103 CYS A N 1
ATOM 781 C CA . CYS A 1 103 ? -3.428 -3.980 -0.947 1.00 96.38 103 CYS A CA 1
ATOM 782 C C . CYS A 1 103 ? -2.847 -3.270 0.272 1.00 96.38 103 CYS A C 1
ATOM 784 O O . CYS A 1 103 ? -1.736 -2.749 0.193 1.00 96.38 103 CYS A O 1
ATOM 786 N N . LEU A 1 104 ? -3.563 -3.271 1.395 1.00 95.94 104 LEU A N 1
ATOM 787 C CA . LEU A 1 104 ? -3.113 -2.623 2.626 1.00 95.94 104 LEU A CA 1
ATOM 788 C C . LEU A 1 104 ? -2.810 -3.655 3.711 1.00 95.94 104 LEU A C 1
ATOM 790 O O . LEU A 1 104 ? -3.471 -4.685 3.807 1.00 95.94 104 LEU A O 1
ATOM 794 N N . LYS A 1 105 ? -1.822 -3.356 4.550 1.00 95.19 105 LYS A N 1
ATOM 795 C CA . LYS A 1 105 ? -1.447 -4.144 5.724 1.00 95.19 105 LYS A CA 1
ATOM 796 C C . LYS A 1 105 ? -1.103 -3.203 6.875 1.00 95.19 105 LYS A C 1
ATOM 798 O O . LYS A 1 105 ? -0.537 -2.133 6.654 1.00 95.19 105 LYS A O 1
ATOM 803 N N . GLY A 1 106 ? -1.448 -3.586 8.104 1.00 94.12 106 GLY A N 1
ATOM 804 C CA . GLY A 1 106 ? -1.043 -2.833 9.293 1.00 94.12 106 GLY A CA 1
ATOM 805 C C . GLY A 1 106 ? 0.476 -2.652 9.328 1.00 94.12 106 GLY A C 1
ATOM 806 O O . GLY A 1 106 ? 1.208 -3.599 9.038 1.00 94.12 106 GLY A O 1
ATOM 807 N N . TRP A 1 107 ? 0.935 -1.434 9.622 1.00 91.38 107 TRP A N 1
ATOM 808 C CA . TRP A 1 107 ? 2.354 -1.177 9.844 1.00 91.38 107 TRP A CA 1
ATOM 809 C C . TRP A 1 107 ? 2.714 -1.492 11.294 1.00 91.38 107 TRP A C 1
ATOM 811 O O . TRP A 1 107 ? 1.954 -1.145 12.200 1.00 91.38 107 TRP A O 1
ATOM 821 N N . TYR A 1 108 ? 3.873 -2.113 11.488 1.00 85.12 108 TYR A N 1
ATOM 822 C CA . TYR A 1 108 ? 4.458 -2.361 12.798 1.00 85.12 108 TYR A CA 1
ATOM 823 C C . TYR A 1 108 ? 5.898 -1.818 12.812 1.00 85.12 108 TYR A C 1
ATOM 825 O O . TYR A 1 108 ? 6.549 -1.847 11.764 1.00 85.12 108 TYR A O 1
ATOM 833 N N . PRO A 1 109 ? 6.412 -1.314 13.947 1.00 77.44 109 PRO A N 1
ATOM 834 C CA . PRO A 1 109 ? 7.748 -0.708 14.026 1.00 77.44 109 PRO A CA 1
ATOM 835 C C . PRO A 1 109 ? 8.900 -1.646 13.637 1.00 77.44 109 PRO A C 1
ATOM 837 O O . PRO A 1 109 ? 9.947 -1.198 13.180 1.00 77.44 109 PRO A O 1
ATOM 840 N N . ASP A 1 110 ? 8.703 -2.950 13.802 1.00 79.69 110 ASP A N 1
ATOM 841 C CA . ASP A 1 110 ? 9.617 -4.025 13.418 1.00 79.69 110 ASP A CA 1
ATOM 842 C C . ASP A 1 110 ? 9.547 -4.372 11.919 1.00 79.69 110 ASP A C 1
ATOM 844 O O . ASP A 1 110 ? 10.435 -5.049 11.391 1.00 79.69 110 ASP A O 1
ATOM 848 N N . MET A 1 111 ? 8.541 -3.872 11.188 1.00 77.38 111 MET A N 1
ATOM 849 C CA . MET A 1 111 ? 8.484 -4.010 9.736 1.00 77.38 111 MET A CA 1
ATOM 850 C C . MET A 1 111 ? 9.499 -3.087 9.066 1.00 77.38 111 MET A C 1
ATOM 852 O O . MET A 1 111 ? 9.216 -1.939 8.712 1.00 77.38 111 MET A O 1
ATOM 856 N N . ILE A 1 112 ? 10.672 -3.648 8.793 1.00 75.50 112 ILE A N 1
ATOM 857 C CA . ILE A 1 112 ? 11.652 -3.048 7.895 1.00 75.50 112 ILE A CA 1
ATOM 858 C C . ILE A 1 112 ? 11.040 -3.012 6.491 1.00 75.50 112 ILE A C 1
ATOM 860 O O . ILE A 1 112 ? 10.734 -4.048 5.889 1.00 75.50 112 ILE A O 1
ATOM 864 N N . LEU A 1 113 ? 10.864 -1.811 5.939 1.00 70.44 113 LEU A N 1
ATOM 865 C CA . LEU A 1 113 ? 10.487 -1.666 4.539 1.00 70.44 113 LEU A CA 1
ATOM 866 C C . LEU A 1 113 ? 11.628 -2.258 3.700 1.00 70.44 113 LEU A C 1
ATOM 868 O O . LEU A 1 113 ? 12.764 -1.803 3.777 1.00 70.44 113 LEU A O 1
ATOM 872 N N . SER A 1 114 ? 11.325 -3.274 2.887 1.00 61.72 114 SER A N 1
ATOM 873 C CA . SER A 1 114 ? 12.282 -4.078 2.095 1.00 61.72 114 SER A CA 1
ATOM 874 C C . SER A 1 114 ? 13.328 -3.271 1.289 1.00 61.72 114 SER A C 1
ATOM 876 O O . SER A 1 114 ? 14.364 -3.807 0.892 1.00 61.72 114 SER A O 1
ATOM 878 N N . GLN A 1 115 ? 13.119 -1.969 1.094 1.00 59.56 115 GLN A N 1
ATOM 879 C CA . GLN A 1 115 ? 14.089 -1.052 0.495 1.00 59.56 115 GLN A CA 1
ATOM 880 C C . GLN A 1 115 ? 15.395 -0.921 1.291 1.00 59.56 115 GLN A C 1
ATOM 882 O O . GLN A 1 115 ? 16.452 -0.823 0.666 1.00 59.56 115 GLN A O 1
ATOM 887 N N . ASP A 1 116 ? 15.368 -1.020 2.623 1.00 55.22 116 ASP A N 1
ATOM 888 C CA . ASP A 1 116 ? 16.599 -1.018 3.430 1.00 55.22 116 ASP A CA 1
ATOM 889 C C . ASP A 1 116 ? 17.442 -2.273 3.170 1.00 55.22 116 ASP A C 1
ATOM 891 O O . ASP A 1 116 ? 18.676 -2.236 3.173 1.00 55.22 116 ASP A O 1
ATOM 895 N N . VAL A 1 117 ? 16.780 -3.387 2.849 1.00 57.44 117 VAL A N 1
ATOM 896 C CA . VAL A 1 117 ? 17.443 -4.648 2.500 1.00 57.44 117 VAL A CA 1
ATOM 897 C C . VAL A 1 117 ? 18.095 -4.547 1.118 1.00 57.44 117 VAL A C 1
ATOM 899 O O . VAL A 1 117 ? 19.243 -4.960 0.940 1.00 57.44 117 VAL A O 1
ATOM 902 N N . ALA A 1 118 ? 17.412 -3.937 0.144 1.00 55.66 118 ALA A N 1
ATOM 903 C CA . ALA A 1 118 ? 17.957 -3.731 -1.200 1.00 55.66 118 ALA A CA 1
ATOM 904 C C . ALA A 1 118 ? 19.131 -2.730 -1.216 1.00 55.66 118 ALA A C 1
ATOM 906 O O . ALA A 1 118 ? 20.115 -2.945 -1.927 1.00 55.66 118 ALA A O 1
ATOM 907 N N . ALA A 1 119 ? 19.071 -1.670 -0.402 1.00 57.16 119 ALA A N 1
ATOM 908 C CA . ALA A 1 119 ? 20.169 -0.717 -0.241 1.00 57.16 119 ALA A CA 1
ATOM 909 C C . ALA A 1 119 ? 21.399 -1.358 0.430 1.00 57.16 119 ALA A C 1
ATOM 911 O O . ALA A 1 119 ? 22.529 -1.120 -0.004 1.00 57.16 119 ALA A O 1
ATOM 912 N N . ARG A 1 120 ? 21.198 -2.240 1.423 1.00 55.28 120 ARG A N 1
ATOM 913 C CA . ARG A 1 120 ? 22.286 -3.041 2.016 1.00 55.28 120 ARG A CA 1
ATOM 914 C C . ARG A 1 120 ? 22.914 -4.001 1.009 1.00 55.28 120 ARG A C 1
ATOM 916 O O . ARG A 1 120 ? 24.137 -4.128 0.978 1.00 55.28 120 ARG A O 1
ATOM 923 N N . LYS A 1 121 ? 22.116 -4.618 0.133 1.00 51.78 121 LYS A N 1
ATOM 924 C CA . LYS A 1 121 ? 22.639 -5.561 -0.866 1.00 51.78 121 LYS A CA 1
ATOM 925 C C . LYS A 1 121 ? 23.527 -4.884 -1.917 1.00 51.78 121 LYS A C 1
ATOM 927 O O . LYS A 1 121 ? 24.491 -5.494 -2.354 1.00 51.78 121 LYS A O 1
ATOM 932 N N . LYS A 1 122 ? 23.288 -3.609 -2.249 1.00 53.53 122 LYS A N 1
ATOM 933 C CA . LYS A 1 122 ? 24.154 -2.842 -3.168 1.00 53.53 122 LYS A CA 1
ATOM 934 C C . LYS A 1 122 ? 25.484 -2.392 -2.554 1.00 53.53 122 LYS A C 1
ATOM 936 O O . LYS A 1 122 ? 26.438 -2.188 -3.295 1.00 53.53 122 LYS A O 1
ATOM 941 N N . ARG A 1 123 ? 25.582 -2.252 -1.225 1.00 52.03 123 ARG A N 1
ATOM 942 C CA . ARG A 1 123 ? 26.863 -1.941 -0.561 1.00 52.03 123 ARG A CA 1
ATOM 943 C C . ARG A 1 123 ? 27.787 -3.148 -0.459 1.00 52.03 123 ARG A C 1
ATOM 945 O O . ARG A 1 123 ? 28.991 -2.966 -0.529 1.00 52.03 123 ARG A O 1
ATOM 952 N N . LYS A 1 124 ? 27.238 -4.364 -0.400 1.00 47.72 124 LYS A N 1
ATOM 953 C CA . LYS A 1 124 ? 28.051 -5.587 -0.385 1.00 47.72 124 LYS A CA 1
ATOM 954 C C . LYS A 1 124 ? 28.681 -5.935 -1.746 1.00 47.72 124 LYS A C 1
ATOM 956 O O . LYS A 1 124 ? 29.523 -6.809 -1.800 1.00 47.72 124 LYS A O 1
ATOM 961 N N . VAL A 1 125 ? 28.310 -5.240 -2.826 1.00 52.59 125 VAL A N 1
ATOM 962 C CA . VAL A 1 125 ? 28.896 -5.467 -4.162 1.00 52.59 125 VAL A CA 1
ATOM 963 C C . VAL A 1 125 ? 30.123 -4.584 -4.419 1.00 52.59 125 VAL A C 1
ATOM 965 O O . VAL A 1 125 ? 30.960 -4.947 -5.222 1.00 52.59 125 VAL A O 1
ATOM 968 N N . ARG A 1 126 ? 30.299 -3.454 -3.716 1.00 49.59 126 ARG A N 1
ATOM 969 C CA . ARG A 1 126 ? 31.415 -2.524 -3.998 1.00 49.59 126 ARG A CA 1
ATOM 970 C C . ARG A 1 126 ? 32.722 -2.809 -3.260 1.00 49.59 126 ARG A C 1
ATOM 972 O O . ARG A 1 126 ? 33.695 -2.110 -3.514 1.00 49.59 126 ARG A O 1
ATOM 979 N N . GLU A 1 127 ? 32.753 -3.791 -2.366 1.00 51.12 127 GLU A N 1
ATOM 980 C CA . GLU A 1 127 ? 33.958 -4.106 -1.581 1.00 51.12 127 GLU A CA 1
ATOM 981 C C . GLU A 1 127 ? 34.593 -5.453 -1.958 1.00 51.12 127 GLU A C 1
ATOM 983 O O . GLU A 1 127 ? 35.667 -5.777 -1.468 1.00 51.12 127 GLU A O 1
ATOM 988 N N . GLU A 1 128 ? 33.989 -6.201 -2.890 1.00 53.66 128 GLU A N 1
ATOM 989 C CA . GLU A 1 128 ? 34.564 -7.446 -3.430 1.00 53.66 128 GLU A CA 1
ATOM 990 C C . GLU A 1 128 ? 35.096 -7.298 -4.875 1.00 53.66 128 GLU A C 1
ATOM 992 O O . GLU A 1 128 ? 35.726 -8.214 -5.396 1.00 53.66 128 GLU A O 1
ATOM 997 N N . ASP A 1 129 ? 34.988 -6.115 -5.495 1.00 50.72 129 ASP A N 1
ATOM 998 C CA . ASP A 1 129 ? 35.496 -5.840 -6.856 1.00 50.72 129 ASP A CA 1
ATOM 999 C C . ASP A 1 129 ? 37.023 -5.556 -6.923 1.00 50.72 129 ASP A C 1
ATOM 1001 O O . ASP A 1 129 ? 37.499 -4.810 -7.777 1.00 50.72 129 ASP A O 1
ATOM 1005 N N . ILE A 1 130 ? 37.824 -6.187 -6.053 1.00 57.69 130 ILE A N 1
ATOM 1006 C CA . ILE A 1 130 ? 39.278 -6.387 -6.274 1.00 57.69 130 ILE A CA 1
ATOM 1007 C C . ILE A 1 130 ? 39.606 -7.895 -6.334 1.00 57.69 130 ILE A C 1
ATOM 1009 O O . ILE A 1 130 ? 40.737 -8.322 -6.118 1.00 57.69 130 ILE A O 1
ATOM 1013 N N . ALA A 1 131 ? 38.625 -8.738 -6.662 1.00 58.00 131 ALA A N 1
ATOM 1014 C CA . ALA A 1 131 ? 38.868 -10.106 -7.104 1.00 58.00 131 ALA A CA 1
ATOM 1015 C C . ALA A 1 131 ? 38.372 -10.261 -8.547 1.00 58.00 131 ALA A C 1
ATOM 1017 O O . ALA A 1 131 ? 37.180 -10.199 -8.828 1.00 58.00 131 ALA A O 1
ATOM 1018 N N . SER A 1 132 ? 39.313 -10.427 -9.477 1.00 53.94 132 SER A N 1
ATOM 1019 C CA . SER A 1 132 ? 39.071 -10.529 -10.917 1.00 53.94 132 SER A CA 1
ATOM 1020 C C . SER A 1 132 ? 37.896 -11.473 -11.261 1.00 53.94 132 SER A C 1
ATOM 1022 O O . SER A 1 132 ? 37.981 -12.671 -10.968 1.00 53.94 132 SER A O 1
ATOM 1024 N N . PRO A 1 133 ? 36.844 -11.000 -11.964 1.00 55.94 133 PRO A N 1
ATOM 1025 C CA . PRO A 1 133 ? 35.603 -11.749 -12.243 1.00 55.94 133 PRO A CA 1
ATOM 1026 C C . PRO A 1 133 ? 35.772 -13.016 -13.111 1.00 55.94 133 PRO A C 1
ATOM 1028 O O . PRO A 1 133 ? 34.822 -13.774 -13.316 1.00 55.94 133 PRO A O 1
ATOM 1031 N N . SER A 1 134 ? 36.98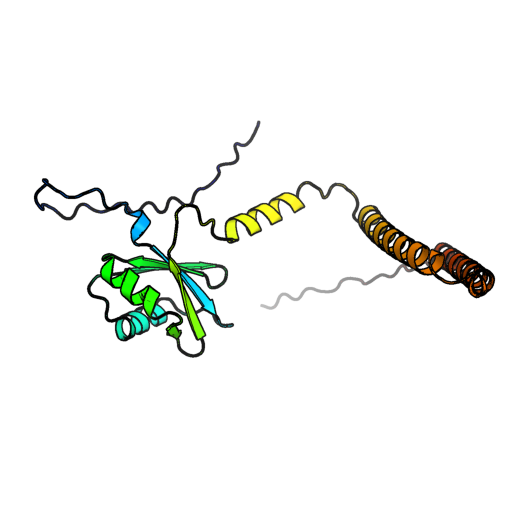9 -13.279 -13.590 1.00 62.03 134 SER A N 1
ATOM 1032 C CA . SER A 1 134 ? 37.356 -14.463 -14.372 1.00 62.03 134 SER A CA 1
ATOM 1033 C C . SER A 1 134 ? 37.415 -15.749 -13.528 1.00 62.03 134 SER A C 1
ATOM 1035 O O . SER A 1 134 ? 36.934 -16.794 -13.966 1.00 62.03 134 SER A O 1
ATOM 1037 N N . GLN A 1 135 ? 37.914 -15.698 -12.283 1.00 59.31 135 GLN A N 1
ATOM 1038 C CA . GLN A 1 135 ? 38.059 -16.922 -11.479 1.00 59.31 135 GLN A CA 1
ATOM 1039 C C . GLN A 1 135 ? 36.768 -17.362 -10.788 1.00 59.31 135 GLN A C 1
ATOM 1041 O O . GLN A 1 135 ? 36.542 -18.561 -10.628 1.00 59.31 135 GLN A O 1
ATOM 1046 N N . GLU A 1 136 ? 35.912 -16.435 -10.358 1.00 64.19 136 GLU A N 1
ATOM 1047 C CA . GLU A 1 136 ? 34.745 -16.817 -9.559 1.00 64.19 136 GLU A CA 1
ATOM 1048 C C . GLU A 1 136 ? 33.622 -17.423 -10.409 1.00 64.19 136 GLU A C 1
ATOM 1050 O O . GLU A 1 136 ? 32.974 -18.380 -9.984 1.00 64.19 136 GLU A O 1
ATOM 1055 N N . SER A 1 137 ? 33.467 -16.960 -11.652 1.00 70.88 137 SER A N 1
ATOM 1056 C CA . SER A 1 137 ? 32.584 -17.601 -12.634 1.00 70.88 137 SER A CA 1
ATOM 1057 C C . SER A 1 137 ? 33.047 -19.028 -12.946 1.00 70.88 137 SER A C 1
ATOM 1059 O O . SER A 1 137 ? 32.227 -19.945 -12.982 1.00 70.88 137 SER A O 1
ATOM 1061 N N . ALA A 1 138 ? 34.364 -19.246 -13.065 1.00 70.25 138 ALA A N 1
ATOM 1062 C CA . ALA A 1 138 ? 34.934 -20.579 -13.251 1.00 70.25 138 ALA A CA 1
ATOM 1063 C C . ALA A 1 138 ? 34.701 -21.484 -12.030 1.00 70.25 138 ALA A C 1
ATOM 1065 O O . ALA A 1 138 ? 34.347 -22.650 -12.191 1.00 70.25 138 ALA A O 1
ATOM 1066 N N . ARG A 1 139 ? 34.823 -20.950 -10.805 1.00 77.62 139 ARG A N 1
ATOM 1067 C CA . ARG A 1 139 ? 34.536 -21.708 -9.575 1.00 77.62 139 ARG A CA 1
ATOM 1068 C C . ARG A 1 139 ? 33.065 -22.085 -9.468 1.00 77.62 139 ARG A C 1
ATOM 1070 O O . ARG A 1 139 ? 32.776 -23.232 -9.160 1.00 77.62 139 ARG A O 1
ATOM 1077 N N . ARG A 1 140 ? 32.135 -21.167 -9.755 1.00 79.88 140 ARG A N 1
ATOM 1078 C CA . ARG A 1 140 ? 30.693 -21.470 -9.716 1.00 79.88 140 ARG A CA 1
ATOM 1079 C C . ARG A 1 140 ? 30.316 -22.545 -10.728 1.00 79.88 140 ARG A C 1
ATOM 1081 O O . ARG A 1 140 ? 29.645 -23.502 -10.356 1.00 79.88 140 ARG A O 1
ATOM 1088 N N . PHE A 1 141 ? 30.822 -22.430 -11.955 1.00 78.19 141 PHE A N 1
ATOM 1089 C CA . PHE A 1 141 ? 30.603 -23.435 -12.992 1.00 78.19 141 PHE A CA 1
ATOM 1090 C C . PHE A 1 141 ? 31.202 -24.796 -12.604 1.00 78.19 141 PHE A C 1
ATOM 1092 O O . PHE A 1 141 ? 30.559 -25.830 -12.765 1.00 78.19 141 PHE A O 1
ATOM 1099 N N . HIS A 1 142 ? 32.398 -24.806 -12.007 1.00 77.44 142 HIS A N 1
ATOM 1100 C CA . HIS A 1 142 ? 33.031 -26.032 -11.523 1.00 77.44 142 HIS A CA 1
ATOM 1101 C C . HIS A 1 142 ? 32.229 -26.707 -10.401 1.00 77.44 142 HIS A C 1
ATOM 1103 O O . HIS A 1 142 ? 32.015 -27.916 -10.449 1.00 77.44 142 HIS A O 1
ATOM 1109 N N . THR A 1 143 ? 31.731 -25.947 -9.421 1.00 84.44 143 THR A N 1
ATOM 1110 C CA . THR A 1 143 ? 30.928 -26.502 -8.320 1.00 84.44 143 THR A CA 1
ATOM 1111 C C . THR A 1 143 ? 29.589 -27.054 -8.812 1.00 84.44 143 THR A C 1
ATOM 1113 O O . THR A 1 143 ? 29.136 -28.089 -8.329 1.00 84.44 143 THR A O 1
ATOM 1116 N N . GLU A 1 144 ? 28.961 -26.405 -9.795 1.00 86.25 144 GLU A N 1
ATOM 1117 C CA . GLU A 1 144 ? 27.708 -26.878 -10.394 1.00 86.25 144 GLU A CA 1
ATOM 1118 C C . GLU A 1 144 ? 27.909 -28.183 -11.180 1.00 86.25 144 GLU A C 1
ATOM 1120 O O . GLU A 1 144 ? 27.127 -29.126 -11.027 1.00 86.25 144 GLU A O 1
ATOM 1125 N N . ILE A 1 145 ? 29.014 -28.291 -11.928 1.00 87.56 145 ILE A N 1
ATOM 1126 C CA . ILE A 1 145 ? 29.415 -29.541 -12.586 1.00 87.56 145 ILE A CA 1
ATOM 1127 C C . ILE A 1 145 ? 29.662 -30.640 -11.552 1.00 87.56 145 ILE A C 1
ATOM 1129 O O . ILE A 1 145 ? 29.117 -31.733 -11.692 1.00 87.56 145 ILE A O 1
ATOM 1133 N N . MET A 1 146 ? 30.433 -30.362 -10.497 1.00 86.06 146 MET A N 1
ATOM 1134 C CA . MET A 1 146 ? 30.771 -31.367 -9.484 1.00 86.06 146 MET A CA 1
ATOM 1135 C C . MET A 1 146 ? 29.541 -31.863 -8.721 1.00 86.06 146 MET A C 1
ATOM 1137 O O . MET A 1 146 ? 29.398 -33.066 -8.513 1.00 86.06 146 MET A O 1
ATOM 1141 N N . ASN A 1 147 ? 28.608 -30.972 -8.376 1.00 86.19 147 ASN A N 1
ATOM 1142 C CA . ASN A 1 147 ? 27.348 -31.363 -7.744 1.00 86.19 147 ASN A CA 1
ATOM 1143 C C . ASN A 1 147 ? 26.483 -32.216 -8.682 1.00 86.19 147 ASN A C 1
ATOM 1145 O O . ASN A 1 147 ? 25.909 -33.215 -8.252 1.00 86.19 147 ASN A O 1
ATOM 1149 N N . THR A 1 148 ? 26.430 -31.871 -9.971 1.00 89.25 148 THR A N 1
ATOM 1150 C CA . THR A 1 148 ? 25.690 -32.655 -10.972 1.00 89.25 148 THR A CA 1
ATOM 1151 C C . THR A 1 148 ? 26.311 -34.042 -11.161 1.00 89.25 148 THR A C 1
ATOM 1153 O O . THR A 1 148 ? 25.597 -35.045 -11.201 1.00 89.25 148 THR A O 1
AT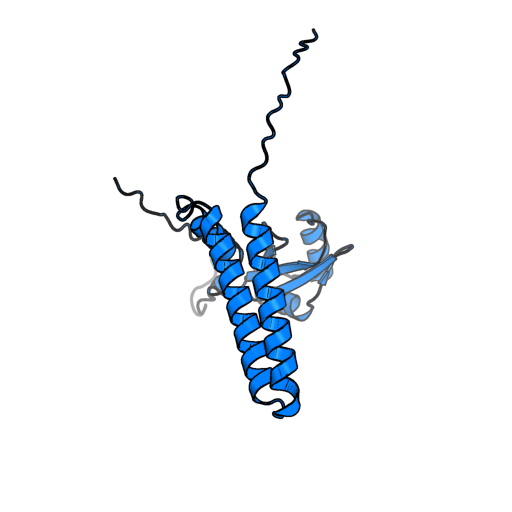OM 1156 N N . MET A 1 149 ? 27.644 -34.124 -11.209 1.00 84.38 149 MET A N 1
ATOM 1157 C CA . MET A 1 149 ? 28.367 -35.395 -11.289 1.00 84.38 149 MET A CA 1
ATOM 1158 C C . MET A 1 149 ? 28.161 -36.254 -10.041 1.00 84.38 149 MET A C 1
ATOM 1160 O O . MET A 1 149 ? 27.964 -37.458 -10.175 1.00 84.38 149 MET A O 1
ATOM 1164 N N . ALA A 1 150 ? 28.158 -35.662 -8.844 1.00 86.06 150 ALA A N 1
ATOM 1165 C CA . ALA A 1 150 ? 27.921 -36.392 -7.600 1.00 86.06 150 ALA A CA 1
ATOM 1166 C C . ALA A 1 150 ? 26.538 -37.063 -7.591 1.00 86.06 150 ALA A C 1
ATOM 1168 O O . ALA A 1 150 ? 26.439 -38.248 -7.283 1.00 86.06 150 ALA A O 1
ATOM 1169 N N . VAL A 1 151 ? 25.492 -36.345 -8.016 1.00 86.31 151 VAL A N 1
ATOM 1170 C CA . VAL A 1 151 ? 24.131 -36.900 -8.128 1.00 86.31 151 VAL A CA 1
ATOM 1171 C C . VAL A 1 151 ? 24.077 -38.034 -9.154 1.00 86.31 151 VAL A C 1
ATOM 1173 O O . VAL A 1 151 ? 23.497 -39.083 -8.876 1.00 86.31 151 VAL A O 1
ATOM 1176 N N . LEU A 1 152 ? 24.716 -37.866 -10.316 1.00 80.44 152 LEU A N 1
ATOM 1177 C CA . LEU A 1 152 ? 24.796 -38.915 -11.338 1.00 80.44 152 LEU A CA 1
ATOM 1178 C C . LEU A 1 152 ? 25.515 -40.167 -10.825 1.00 80.44 152 LEU A C 1
ATOM 1180 O O . LEU A 1 152 ? 25.036 -41.272 -11.059 1.00 80.44 152 LEU A O 1
ATOM 1184 N N . ILE A 1 153 ? 26.624 -40.014 -10.095 1.00 77.31 153 ILE A N 1
ATOM 1185 C CA . ILE A 1 153 ? 27.354 -41.142 -9.501 1.00 77.31 153 ILE A CA 1
ATOM 1186 C C . ILE A 1 153 ? 26.466 -41.889 -8.503 1.00 77.31 153 ILE A C 1
ATOM 1188 O O . ILE A 1 153 ? 26.414 -43.114 -8.560 1.00 77.31 153 ILE A O 1
ATOM 1192 N N . THR A 1 154 ? 25.733 -41.186 -7.633 1.00 79.12 154 THR A N 1
ATOM 1193 C CA . THR A 1 154 ? 24.823 -41.831 -6.671 1.00 79.12 154 THR A CA 1
ATOM 1194 C C . THR A 1 154 ? 23.716 -42.615 -7.377 1.00 79.12 154 THR A C 1
ATOM 1196 O O . THR A 1 154 ? 23.489 -43.772 -7.043 1.00 79.12 154 THR A O 1
ATOM 1199 N N . VAL A 1 155 ? 23.083 -42.036 -8.403 1.00 75.88 155 VAL A N 1
ATOM 1200 C CA . VAL A 1 155 ? 22.029 -42.720 -9.178 1.00 75.88 155 VAL A CA 1
ATOM 1201 C C . VAL A 1 155 ? 22.575 -43.944 -9.921 1.00 75.88 155 VAL A C 1
ATOM 1203 O O . VAL A 1 155 ? 21.900 -44.966 -10.016 1.00 75.88 155 VAL A O 1
ATOM 1206 N N . LEU A 1 156 ? 23.804 -43.867 -10.434 1.00 68.44 156 LEU A N 1
ATOM 1207 C CA . LEU A 1 156 ? 24.439 -44.974 -11.148 1.00 68.44 156 LEU A CA 1
ATOM 1208 C C . LEU A 1 156 ? 24.928 -46.089 -10.216 1.00 68.44 156 LEU A C 1
ATOM 1210 O O . LEU A 1 156 ? 25.012 -47.231 -10.656 1.00 68.44 156 LEU A O 1
ATOM 1214 N N . HIS A 1 157 ? 25.225 -45.788 -8.951 1.00 68.62 157 HIS A N 1
ATOM 1215 C CA . HIS A 1 157 ? 25.666 -46.789 -7.976 1.00 68.62 157 HIS A CA 1
ATOM 1216 C C . HIS A 1 157 ? 24.512 -47.668 -7.458 1.00 68.62 157 HIS A C 1
ATOM 1218 O O . HIS A 1 157 ? 24.749 -48.808 -7.060 1.00 68.62 157 HIS A O 1
ATOM 1224 N N . ASP A 1 158 ? 23.272 -47.171 -7.524 1.00 67.69 158 ASP A N 1
ATOM 1225 C CA . ASP A 1 158 ? 22.055 -47.950 -7.246 1.00 67.69 158 ASP A CA 1
ATOM 1226 C C . ASP A 1 158 ? 21.537 -48.710 -8.484 1.00 67.69 158 ASP A C 1
ATOM 1228 O O . ASP A 1 158 ? 20.663 -49.576 -8.379 1.00 67.69 158 ASP A O 1
ATOM 1232 N N . ALA A 1 159 ? 22.081 -48.431 -9.674 1.00 58.34 159 ALA A N 1
ATOM 1233 C CA . ALA A 1 159 ? 21.729 -49.142 -10.893 1.00 58.34 159 ALA A CA 1
ATOM 1234 C C . ALA A 1 159 ? 22.494 -50.476 -10.994 1.00 58.34 159 ALA A C 1
ATOM 1236 O O . ALA A 1 159 ? 23.719 -50.533 -10.936 1.00 58.34 159 ALA A O 1
ATOM 1237 N N . SER A 1 160 ? 21.738 -51.561 -11.179 1.00 65.19 160 SER A N 1
ATOM 1238 C CA . SER A 1 160 ? 22.195 -52.951 -11.343 1.00 65.19 160 SER A CA 1
ATOM 1239 C C . SER A 1 160 ? 23.490 -53.103 -12.183 1.00 65.19 160 SER A C 1
ATOM 1241 O O . SER A 1 160 ? 23.621 -52.424 -13.209 1.00 65.19 160 SER A O 1
ATOM 1243 N N . PRO A 1 161 ? 24.410 -54.036 -11.831 1.00 66.56 161 PRO A N 1
ATOM 1244 C CA . PRO A 1 161 ? 25.772 -54.183 -12.391 1.00 66.56 161 PRO A CA 1
ATOM 1245 C C . PRO A 1 161 ? 25.879 -54.372 -13.915 1.00 66.56 161 PRO A C 1
ATOM 1247 O O . PRO A 1 161 ? 26.977 -54.364 -14.469 1.00 66.56 161 PRO A O 1
ATOM 1250 N N . ILE A 1 162 ? 24.755 -54.499 -14.616 1.00 64.88 162 ILE A N 1
ATOM 1251 C CA . ILE A 1 162 ? 24.673 -54.668 -16.068 1.00 64.88 162 ILE A CA 1
ATOM 1252 C C . ILE A 1 162 ? 25.084 -53.381 -16.828 1.00 64.88 162 ILE A C 1
ATOM 1254 O O . ILE A 1 162 ? 25.462 -53.459 -17.993 1.00 64.88 162 ILE A O 1
ATOM 1258 N N . HIS A 1 163 ? 25.110 -52.204 -16.183 1.00 61.06 163 HIS A N 1
ATOM 1259 C CA . HIS A 1 163 ? 25.393 -50.918 -16.855 1.00 61.06 163 HIS A CA 1
ATOM 1260 C C . HIS A 1 163 ? 26.813 -50.355 -16.657 1.00 61.06 163 HIS A C 1
ATOM 1262 O O . HIS A 1 163 ? 27.148 -49.326 -17.249 1.00 61.06 163 HIS A O 1
ATOM 1268 N N . ALA A 1 164 ? 27.681 -51.016 -15.883 1.00 64.62 164 ALA A N 1
ATOM 1269 C CA . ALA A 1 164 ? 29.005 -50.484 -15.533 1.00 64.62 164 ALA A CA 1
ATOM 1270 C C . ALA A 1 164 ? 29.907 -50.209 -16.757 1.00 64.62 164 ALA A C 1
ATOM 1272 O O . ALA A 1 164 ? 30.643 -49.221 -16.786 1.00 64.62 164 ALA A O 1
ATOM 1273 N N . SER A 1 165 ? 29.808 -51.037 -17.804 1.00 73.75 165 SER A N 1
ATOM 1274 C CA . SER A 1 165 ? 30.582 -50.863 -19.043 1.00 73.75 165 SER A CA 1
ATOM 1275 C C . SER A 1 165 ? 30.152 -49.621 -19.838 1.00 73.75 165 SER A C 1
ATOM 1277 O O . SER A 1 165 ? 31.002 -48.870 -20.319 1.00 73.75 165 SER A O 1
ATOM 1279 N N . ALA A 1 166 ? 28.845 -49.345 -19.909 1.00 72.06 166 ALA A N 1
ATOM 1280 C CA . ALA A 1 166 ? 28.310 -48.188 -20.627 1.00 72.06 166 ALA A CA 1
ATOM 1281 C C . ALA A 1 166 ? 28.659 -46.863 -19.927 1.00 72.06 166 ALA A C 1
ATOM 1283 O O . ALA A 1 166 ? 29.002 -45.881 -20.586 1.00 72.06 166 ALA A O 1
ATOM 1284 N N . VAL A 1 167 ? 28.647 -46.848 -18.590 1.00 73.19 167 VAL A N 1
ATOM 1285 C CA . VAL A 1 167 ? 29.047 -45.678 -17.791 1.00 73.19 167 VAL A CA 1
ATOM 1286 C C . VAL A 1 167 ? 30.528 -45.350 -17.990 1.00 73.19 167 VAL A C 1
ATOM 1288 O O . VAL A 1 167 ? 30.882 -44.184 -18.161 1.00 73.19 167 VAL A O 1
ATOM 1291 N N . HIS A 1 168 ? 31.398 -46.365 -18.018 1.00 79.25 168 HIS A N 1
ATOM 1292 C CA . HIS A 1 168 ? 32.827 -46.156 -18.250 1.00 79.25 168 HIS A CA 1
ATOM 1293 C C . HIS A 1 168 ? 33.107 -45.606 -19.659 1.00 79.25 168 HIS A C 1
ATOM 1295 O O . HIS A 1 168 ? 33.907 -44.684 -19.809 1.00 79.25 168 HIS A O 1
ATOM 1301 N N . ALA A 1 169 ? 32.415 -46.116 -20.684 1.00 81.38 169 ALA A N 1
ATOM 1302 C CA . ALA A 1 169 ? 32.530 -45.598 -22.048 1.00 81.38 169 ALA A CA 1
ATOM 1303 C C . ALA A 1 169 ? 32.088 -44.126 -22.144 1.00 81.38 169 ALA A C 1
ATOM 1305 O O . ALA A 1 169 ? 32.784 -43.306 -22.741 1.00 81.38 169 ALA A O 1
ATOM 1306 N N . PHE A 1 170 ? 30.978 -43.767 -21.491 1.00 78.75 170 PHE A N 1
ATOM 1307 C CA . PHE A 1 170 ? 30.487 -42.388 -21.472 1.00 78.75 170 PHE A CA 1
ATOM 1308 C C . PHE A 1 170 ? 31.438 -41.434 -20.736 1.00 78.75 170 PHE A C 1
ATOM 1310 O O . PHE A 1 170 ? 31.672 -40.318 -21.197 1.00 78.75 170 PHE A O 1
ATOM 1317 N N . LYS A 1 171 ? 32.039 -41.878 -19.623 1.00 84.44 171 LYS A N 1
ATOM 1318 C CA . LYS A 1 171 ? 33.042 -41.091 -18.893 1.00 84.44 171 LYS A CA 1
ATOM 1319 C C . LYS A 1 171 ? 34.237 -40.727 -19.785 1.00 84.44 171 LYS A C 1
ATOM 1321 O O . LYS A 1 171 ? 34.639 -39.567 -19.802 1.00 84.44 171 LYS A O 1
ATOM 1326 N N . MET A 1 172 ? 34.754 -41.688 -20.554 1.00 87.56 172 MET A N 1
ATOM 1327 C CA . MET A 1 172 ? 35.893 -41.464 -21.457 1.00 87.56 172 MET A CA 1
ATOM 1328 C C . MET A 1 172 ? 35.562 -40.470 -22.585 1.00 87.56 172 MET A C 1
ATOM 1330 O O . MET A 1 172 ? 36.380 -39.610 -22.902 1.00 87.56 172 MET A O 1
ATOM 1334 N N . GLU A 1 173 ? 34.355 -40.535 -23.156 1.00 85.94 173 GLU A N 1
ATOM 1335 C CA . GLU A 1 173 ? 33.887 -39.595 -24.191 1.00 85.94 173 GLU A CA 1
ATOM 1336 C C . GLU A 1 173 ? 33.782 -38.154 -23.652 1.00 85.94 173 GLU A C 1
ATOM 1338 O O . GLU A 1 173 ? 34.181 -37.196 -24.319 1.00 85.94 173 GLU A O 1
ATOM 1343 N N . VAL A 1 174 ? 33.268 -37.982 -22.427 1.00 80.44 174 VAL A N 1
ATOM 1344 C CA . VAL A 1 174 ? 33.144 -36.659 -21.792 1.00 80.44 174 VAL A CA 1
ATOM 1345 C C . VAL A 1 174 ? 34.519 -36.061 -21.479 1.00 80.44 174 VAL A C 1
ATOM 1347 O O . VAL A 1 174 ? 34.733 -34.873 -21.733 1.00 80.44 174 VAL A O 1
ATOM 1350 N N . GLU A 1 175 ? 35.461 -36.865 -20.979 1.00 83.00 175 GLU A N 1
ATOM 1351 C CA . GLU A 1 175 ? 36.837 -36.418 -20.721 1.00 83.00 175 GLU A CA 1
ATOM 1352 C C . GLU A 1 175 ? 37.564 -36.019 -22.018 1.00 83.00 175 GLU A C 1
ATOM 1354 O O . GLU A 1 175 ? 38.218 -34.973 -22.047 1.00 83.00 175 GLU A O 1
ATOM 1359 N N . ALA A 1 176 ? 37.375 -36.761 -23.116 1.00 84.06 176 ALA A N 1
ATOM 1360 C CA . ALA A 1 176 ? 37.953 -36.420 -24.419 1.00 84.06 176 ALA A CA 1
ATOM 1361 C C . ALA A 1 176 ? 37.463 -35.052 -24.938 1.00 84.06 176 ALA A C 1
ATOM 1363 O O . ALA A 1 176 ? 38.264 -34.213 -25.355 1.00 84.06 176 ALA A O 1
ATOM 1364 N N . ARG A 1 177 ? 36.156 -34.768 -24.830 1.00 77.88 177 ARG A N 1
ATOM 1365 C CA . ARG A 1 177 ? 35.573 -33.477 -25.256 1.00 77.88 177 ARG A CA 1
ATOM 1366 C C . ARG A 1 177 ? 35.979 -32.301 -24.368 1.00 77.88 177 ARG A C 1
ATOM 1368 O O . ARG A 1 177 ? 35.998 -31.158 -24.827 1.00 77.88 177 ARG A O 1
ATOM 1375 N N . ALA A 1 178 ? 36.280 -32.552 -23.094 1.00 76.69 178 ALA A N 1
ATOM 1376 C CA . ALA A 1 178 ? 36.761 -31.514 -22.188 1.00 76.69 178 ALA A CA 1
ATOM 1377 C C . ALA A 1 178 ? 38.173 -31.039 -22.570 1.00 76.69 178 ALA A C 1
ATOM 1379 O O . ALA A 1 178 ? 38.452 -29.843 -22.484 1.00 76.69 178 ALA A O 1
ATOM 1380 N N . GLN A 1 179 ? 39.039 -31.941 -23.044 1.00 75.62 179 GLN A N 1
ATOM 1381 C CA . GLN A 1 179 ? 40.400 -31.593 -23.467 1.00 75.62 179 GLN A CA 1
ATOM 1382 C C . GLN A 1 179 ? 40.430 -30.785 -24.774 1.00 75.62 179 GLN A C 1
ATOM 1384 O O . GLN A 1 179 ? 41.231 -29.860 -24.898 1.00 75.62 179 GLN A O 1
ATOM 1389 N N . GLU A 1 180 ? 39.513 -31.052 -25.708 1.00 74.50 180 GLU A N 1
ATOM 1390 C CA . GLU A 1 180 ? 39.430 -30.326 -26.984 1.00 74.50 180 GLU A CA 1
ATOM 1391 C C . GLU A 1 180 ? 39.115 -28.829 -26.792 1.00 74.50 180 GLU A C 1
ATOM 1393 O O . GLU A 1 180 ? 39.712 -27.966 -27.436 1.00 74.50 180 GLU A O 1
ATOM 1398 N N . LYS A 1 181 ? 38.245 -28.485 -25.830 1.00 65.88 181 LYS A N 1
ATOM 1399 C CA . LYS A 1 181 ? 37.864 -27.085 -25.564 1.00 65.88 181 LYS A CA 1
ATOM 1400 C C . LYS A 1 181 ? 38.962 -26.244 -24.914 1.00 65.88 181 LYS A C 1
ATOM 1402 O O . LYS A 1 181 ? 38.927 -25.022 -25.033 1.00 65.88 181 LYS A O 1
ATOM 1407 N N . VAL A 1 182 ? 39.931 -26.862 -24.238 1.00 64.88 182 VAL A N 1
ATOM 1408 C CA . VAL A 1 182 ? 41.034 -26.135 -23.585 1.00 64.88 182 VAL A CA 1
ATOM 1409 C C . VAL A 1 182 ? 42.102 -25.703 -24.600 1.00 64.88 182 VAL A C 1
ATOM 1411 O O . VAL A 1 182 ? 42.784 -24.708 -24.373 1.00 64.88 182 VAL A O 1
ATOM 1414 N N . SER A 1 183 ? 42.201 -26.370 -25.754 1.00 57.94 183 SER A N 1
ATOM 1415 C CA . SER A 1 183 ? 43.194 -26.048 -26.790 1.00 57.94 183 SER A CA 1
ATOM 1416 C C . SER A 1 183 ? 42.745 -24.977 -27.801 1.00 57.94 183 SER A C 1
ATOM 1418 O O . SER A 1 183 ? 43.564 -24.521 -28.593 1.00 57.94 183 SER A O 1
ATOM 1420 N N . GLY A 1 184 ? 41.467 -24.581 -27.817 1.00 55.59 184 GLY A N 1
ATOM 1421 C CA . GLY A 1 184 ? 40.885 -23.773 -28.901 1.00 55.59 184 GLY A CA 1
ATOM 1422 C C . GLY A 1 184 ? 40.894 -22.250 -28.718 1.00 55.59 184 GLY A C 1
ATOM 1423 O O . GLY A 1 184 ? 40.347 -21.554 -29.566 1.00 55.59 184 GLY A O 1
ATOM 1424 N N . ASN A 1 185 ? 41.456 -21.711 -27.629 1.00 52.47 185 ASN A N 1
ATOM 1425 C CA . ASN A 1 185 ? 41.264 -20.299 -27.259 1.00 52.47 185 ASN A CA 1
ATOM 1426 C C . ASN A 1 185 ? 42.491 -19.396 -27.481 1.00 52.47 185 ASN A C 1
ATOM 1428 O O . ASN A 1 185 ? 42.720 -18.455 -26.723 1.00 52.47 185 ASN A O 1
ATOM 1432 N N . GLN A 1 186 ? 43.279 -19.683 -28.519 1.00 53.44 186 GLN A N 1
ATOM 1433 C CA . GLN A 1 186 ? 44.369 -18.822 -28.978 1.00 53.44 186 GLN A CA 1
ATOM 1434 C C . GLN A 1 186 ? 44.075 -18.409 -30.424 1.00 53.44 186 GLN A C 1
ATOM 1436 O O . GLN A 1 186 ? 44.523 -19.038 -31.376 1.00 53.44 186 GLN A O 1
ATOM 1441 N N . GLY A 1 187 ? 43.200 -17.411 -30.560 1.00 55.84 187 GLY A N 1
ATOM 1442 C CA . GLY A 1 187 ? 42.756 -16.855 -31.832 1.00 55.84 187 GLY A CA 1
ATOM 1443 C C . GLY A 1 187 ? 42.801 -15.336 -31.775 1.00 55.84 187 GLY A C 1
ATOM 1444 O O . GLY A 1 187 ? 42.006 -14.710 -31.076 1.00 55.84 187 GLY A O 1
ATOM 1445 N N . ASP A 1 188 ? 43.777 -14.794 -32.492 1.00 55.28 188 ASP A N 1
ATOM 1446 C CA . ASP A 1 188 ? 44.045 -13.385 -32.738 1.00 55.28 188 ASP A CA 1
ATOM 1447 C C . ASP A 1 188 ? 42.843 -12.654 -33.360 1.00 55.28 188 ASP A C 1
ATOM 1449 O O . ASP A 1 188 ? 42.059 -13.238 -34.110 1.00 55.28 188 ASP A O 1
ATOM 1453 N N . GLY A 1 189 ? 42.702 -11.355 -33.080 1.00 55.66 189 GLY A N 1
ATOM 1454 C CA . GLY A 1 189 ? 41.594 -10.568 -33.624 1.00 55.66 189 GLY A CA 1
ATOM 1455 C C . GLY A 1 189 ? 41.624 -9.082 -33.292 1.00 55.66 189 GLY A C 1
ATOM 1456 O O . GLY A 1 189 ? 40.646 -8.544 -32.780 1.00 55.66 189 GLY A O 1
ATOM 1457 N N . GLU A 1 190 ? 42.746 -8.420 -33.578 1.00 55.25 190 GLU A N 1
ATOM 1458 C CA . GLU A 1 190 ? 42.808 -6.969 -33.775 1.00 55.25 190 GLU A CA 1
ATOM 1459 C C . GLU A 1 190 ? 41.876 -6.523 -34.916 1.00 55.25 190 GLU A C 1
ATOM 1461 O O . GLU A 1 190 ? 41.931 -7.078 -36.009 1.00 55.25 190 GLU A O 1
ATOM 1466 N N . THR A 1 191 ? 41.061 -5.491 -34.679 1.00 54.47 191 THR A N 1
ATOM 1467 C CA . THR A 1 191 ? 40.714 -4.366 -35.587 1.00 54.47 191 THR A CA 1
ATOM 1468 C C . THR A 1 191 ? 39.595 -3.575 -34.891 1.00 54.47 191 THR A C 1
ATOM 1470 O O . THR A 1 191 ? 38.530 -4.099 -34.608 1.00 54.47 191 THR A O 1
ATOM 1473 N N . GLY A 1 192 ? 39.782 -2.339 -34.430 1.00 55.84 192 GLY A N 1
ATOM 1474 C CA . GLY A 1 192 ? 40.242 -1.196 -35.207 1.00 55.84 192 GLY A CA 1
ATOM 1475 C C . GLY A 1 192 ? 39.022 -0.491 -35.809 1.00 55.84 192 GLY A C 1
ATOM 1476 O O . GLY A 1 192 ? 38.676 -0.746 -36.955 1.00 55.84 192 GLY A O 1
ATOM 1477 N N . THR A 1 193 ? 38.353 0.385 -35.052 1.00 65.44 193 THR A N 1
ATOM 1478 C CA . THR A 1 193 ? 37.338 1.302 -35.605 1.00 65.44 193 THR A CA 1
ATOM 1479 C C . THR A 1 193 ? 37.740 2.741 -35.277 1.00 65.44 193 THR A C 1
ATOM 1481 O O . THR A 1 193 ? 37.821 3.083 -34.095 1.00 65.44 193 THR A O 1
ATOM 1484 N N . PRO A 1 194 ? 38.044 3.579 -36.285 1.00 62.75 194 PRO A N 1
ATOM 1485 C CA . PRO A 1 194 ? 38.464 4.952 -36.068 1.00 62.75 194 PRO A CA 1
ATOM 1486 C C . PRO A 1 194 ? 37.284 5.925 -35.927 1.00 62.75 194 PRO A C 1
ATOM 1488 O O . PRO A 1 194 ? 36.183 5.710 -36.430 1.00 62.75 194 PRO A O 1
ATOM 1491 N N . LEU A 1 195 ? 37.604 7.017 -35.233 1.00 61.31 195 LEU A N 1
ATOM 1492 C CA . LEU A 1 195 ? 36.906 8.296 -35.084 1.00 61.31 195 LEU A CA 1
ATOM 1493 C C . LEU A 1 195 ? 36.352 8.883 -36.396 1.00 61.31 195 LEU A C 1
ATOM 1495 O O . LEU A 1 195 ? 37.045 8.841 -37.405 1.00 61.31 195 LEU A O 1
ATOM 1499 N N . LEU A 1 196 ? 35.189 9.546 -36.321 1.00 58.06 196 LEU A N 1
ATOM 1500 C CA . LEU A 1 196 ? 34.820 10.855 -36.915 1.00 58.06 196 LEU A CA 1
ATOM 1501 C C . LEU A 1 196 ? 33.306 11.069 -36.650 1.00 58.06 196 LEU A C 1
ATOM 1503 O O . LEU A 1 196 ? 32.545 10.115 -36.693 1.00 58.06 196 LEU A O 1
ATOM 1507 N N . GLY A 1 197 ? 32.756 12.247 -36.371 1.00 50.59 197 GLY A N 1
ATOM 1508 C CA . GLY A 1 197 ? 33.288 13.595 -36.404 1.00 50.59 197 GLY A CA 1
ATOM 1509 C C . GLY A 1 197 ? 32.277 14.585 -35.809 1.00 50.59 197 GLY A C 1
ATOM 1510 O O . GLY A 1 197 ? 31.097 14.290 -35.622 1.00 50.59 197 GLY A O 1
ATOM 1511 N N . SER A 1 198 ? 32.803 15.757 -35.490 1.00 63.50 198 SER A N 1
ATOM 1512 C CA . SER A 1 198 ? 32.129 16.952 -34.999 1.00 63.50 198 SER A CA 1
ATOM 1513 C C . SER A 1 198 ? 31.202 17.564 -36.056 1.00 63.50 198 SER A C 1
ATOM 1515 O O . SER A 1 198 ? 31.613 17.682 -37.206 1.00 63.50 198 SER A O 1
ATOM 1517 N N . GLN A 1 199 ? 30.032 18.074 -35.655 1.00 56.00 199 GLN A N 1
ATOM 1518 C CA . GLN A 1 199 ? 29.401 19.228 -36.311 1.00 56.00 199 GLN A CA 1
ATOM 1519 C C . GLN A 1 199 ? 28.747 20.132 -35.259 1.00 56.00 199 GLN A C 1
ATOM 1521 O O . GLN A 1 199 ? 27.737 19.794 -34.650 1.00 56.00 199 GLN A O 1
ATOM 1526 N N . THR A 1 200 ? 29.380 21.281 -35.040 1.00 60.22 200 THR A N 1
ATOM 1527 C CA . THR A 1 200 ? 28.780 22.518 -34.533 1.00 60.22 200 THR A CA 1
ATOM 1528 C C . THR A 1 200 ? 28.020 23.178 -35.679 1.00 60.22 200 THR A C 1
ATOM 1530 O O . THR A 1 200 ? 28.612 23.415 -36.731 1.00 60.22 200 THR A O 1
ATOM 1533 N N . GLY A 1 201 ? 26.734 23.453 -35.470 1.00 64.75 201 GLY A N 1
ATOM 1534 C CA . GLY A 1 201 ? 25.890 24.264 -36.345 1.00 64.75 201 GLY A CA 1
ATOM 1535 C C . GLY A 1 201 ? 25.357 25.460 -35.563 1.00 64.75 201 GLY A C 1
ATOM 1536 O O . GLY A 1 201 ? 25.009 25.306 -34.393 1.00 64.75 201 GLY A O 1
ATOM 1537 N N . GLU A 1 202 ? 25.411 26.603 -36.237 1.00 61.06 202 GLU A N 1
ATOM 1538 C CA . GLU A 1 202 ? 25.192 28.002 -35.833 1.00 61.06 202 GLU A CA 1
ATOM 1539 C C . GLU A 1 202 ? 23.904 28.327 -35.059 1.00 61.06 202 GLU A C 1
ATOM 1541 O O . GLU A 1 202 ? 22.864 27.666 -35.281 1.00 61.06 202 GLU A O 1
#

InterPro domains:
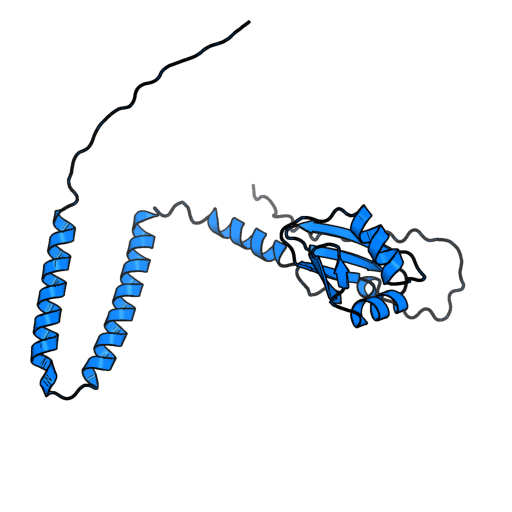  IPR025558 Domain of unknown function DUF4283 [PF14111] (36-112)

Radius of gyration: 31.15 Å; chains: 1; bounding box: 60×83×70 Å

Organism: NCBI:txid218843

Secondary structure (DSSP, 8-state):
------------------------S------GGGGEEEEEEESSS---HHHHHHHHHHHH--SS-EEEEE-STTEEEEEES-HHHHHHHHHTPSEEETTEEEEEEE--TT---THHHHHHHHHTTSSSTTS-HHHHHHHHHHHHHHHHHHHHHHHHHSS-GGGHHHHHHHHHHHHHHHHHHHSS------------------

Foldseek 3Di:
DDDDPPPPPVCPPPPPDPPDDDDDDDPPPPPQLQFKKKKAKADDDDDDPVQCLVVCCVVLVDPFDKDWDDDPNRMIMIGTPDVVSVVSVQVPPFDDGVRITIGMDGDDPPDDDCVVVVVVVVVVVVPPVVPPPVVVVVVVVVVVVVVVVVVVVVVVVPDDPPCPVVVVVVVVVVVVVVVVVVPPPPDDDDDDDDDDDDDDDD

pLDDT: mean 72.87, std 19.15, range [34.31, 96.38]